Protein AF-A0A848LS53-F1 (afdb_monomer)

Nearest PDB structures (foldseek):
  5txu-assembly1_A  TM=6.955E-01  e=1.471E-06  Clostridioides difficile 630
  4rwr-assembly1_A  TM=6.245E-01  e=3.174E-07  Bacillus anthracis
  4rwr-assembly2_B  TM=6.737E-01  e=1.663E-06  Bacillus anthracis
  7lt3-assembly1_H  TM=6.908E-01  e=1.008E+00  Homo sapiens
  1yp7-assembly1_A  TM=3.080E-01  e=1.548E+00  Mus musculus

Solvent-accessible surface area (backbone atoms only — not comparable to full-atom values): 15812 Å² total; per-residue (Å²): 136,64,68,63,80,54,17,73,85,40,77,32,70,58,92,89,52,56,44,73,51,71,46,100,89,42,95,65,55,38,38,38,62,45,36,37,31,65,47,80,47,65,86,66,76,76,63,88,93,55,92,68,53,73,67,54,47,48,40,66,32,47,55,46,58,47,76,47,63,53,70,62,47,51,26,34,8,27,45,50,51,76,42,73,82,61,56,66,39,36,34,22,33,53,24,35,48,46,58,52,38,60,78,43,60,91,42,100,87,40,77,62,36,78,23,92,69,65,46,46,58,54,36,54,58,87,73,56,70,43,42,57,50,27,71,71,45,81,79,73,91,70,93,66,83,72,52,63,19,58,26,47,76,59,72,48,77,49,76,43,53,36,71,58,54,21,67,73,71,76,44,68,62,81,44,62,44,46,57,96,70,25,36,38,34,31,34,75,46,73,59,89,92,48,74,48,76,45,82,47,74,44,58,21,64,58,56,19,63,74,67,69,45,61,21,56,50,56,44,57,48,81,56,87,69,31,31,42,34,32,35,45,23,31,40,84,76,44,46,40,37,49,43,54,36,62,74,45,90,57,52,31,68,56,52,47,42,70,36,64,60,62,80,74,81,75,82,87,73,77,90,78,129

Structure (mmCIF, N/CA/C/O backbone):
data_AF-A0A848LS53-F1
#
_entry.id   AF-A0A848LS53-F1
#
loop_
_atom_site.group_PDB
_atom_site.id
_atom_site.type_symbol
_atom_site.label_atom_id
_atom_site.label_alt_id
_atom_site.label_comp_id
_atom_site.label_asym_id
_atom_site.label_entity_id
_atom_site.label_seq_id
_atom_site.pdbx_PDB_ins_code
_atom_site.Cartn_x
_atom_site.Cartn_y
_atom_site.Cartn_z
_atom_site.occupancy
_atom_site.B_iso_or_equiv
_atom_site.auth_seq_id
_atom_site.auth_comp_id
_atom_site.auth_asym_id
_atom_site.auth_atom_id
_atom_site.pdbx_PDB_model_num
ATOM 1 N N . THR A 1 1 ? 0.204 -27.183 19.375 1.00 70.62 1 THR A N 1
ATOM 2 C CA . THR A 1 1 ? -1.016 -27.648 18.680 1.00 70.62 1 THR A CA 1
ATOM 3 C C . THR A 1 1 ? -1.152 -26.945 17.346 1.00 70.62 1 THR A C 1
ATOM 5 O O . THR A 1 1 ? -0.832 -25.763 17.280 1.00 70.62 1 THR A O 1
ATOM 8 N N . ARG A 1 2 ? -1.560 -27.646 16.279 1.00 84.12 2 ARG A N 1
ATOM 9 C CA . ARG A 1 2 ? -1.848 -27.015 14.978 1.00 84.12 2 ARG A CA 1
ATOM 10 C C . ARG A 1 2 ? -3.238 -26.379 15.013 1.00 84.12 2 ARG A C 1
ATOM 12 O O . ARG A 1 2 ? -4.162 -26.992 15.536 1.00 84.12 2 ARG A O 1
ATOM 19 N N . LEU A 1 3 ? -3.380 -25.184 14.439 1.00 82.75 3 LEU A N 1
ATOM 20 C CA . LEU A 1 3 ? -4.650 -24.446 14.409 1.00 82.75 3 LEU A CA 1
ATOM 21 C C . LEU A 1 3 ? -5.765 -25.223 13.687 1.00 82.75 3 LEU A C 1
ATOM 23 O O . LEU A 1 3 ? -6.920 -25.139 14.079 1.00 82.75 3 LEU A O 1
ATOM 27 N N . GLU A 1 4 ? -5.400 -26.033 12.691 1.00 83.25 4 GLU A N 1
ATOM 28 C CA . GLU A 1 4 ? -6.293 -26.959 11.981 1.00 83.25 4 GLU A CA 1
ATOM 29 C C . GLU A 1 4 ? -7.113 -27.834 12.924 1.00 83.25 4 GLU A C 1
ATOM 31 O O . GLU A 1 4 ? -8.336 -27.807 12.870 1.00 83.25 4 GLU A O 1
ATOM 36 N N . GLY A 1 5 ? -6.448 -28.541 13.841 1.00 82.38 5 GLY A N 1
ATOM 37 C CA . GLY A 1 5 ? -7.127 -29.431 14.782 1.00 82.38 5 GLY A CA 1
ATOM 38 C C . GLY A 1 5 ? -7.994 -28.696 15.805 1.00 82.38 5 GLY A C 1
ATOM 39 O O . GLY A 1 5 ? -8.867 -29.310 16.402 1.00 82.38 5 GLY A O 1
ATOM 40 N N . LEU A 1 6 ? -7.767 -27.394 16.011 1.00 82.44 6 LEU A N 1
ATOM 41 C CA . LEU A 1 6 ? -8.584 -26.563 16.901 1.00 82.44 6 LEU A CA 1
ATOM 42 C C . LEU A 1 6 ? -9.818 -25.997 16.190 1.00 82.44 6 LEU A C 1
ATOM 44 O O . LEU A 1 6 ? -10.849 -25.815 16.827 1.00 82.44 6 LEU A O 1
ATOM 48 N N . ALA A 1 7 ? -9.711 -25.702 14.892 1.00 85.19 7 ALA A N 1
ATOM 49 C CA . ALA A 1 7 ? -10.767 -25.061 14.108 1.00 85.19 7 ALA A CA 1
ATOM 50 C C . 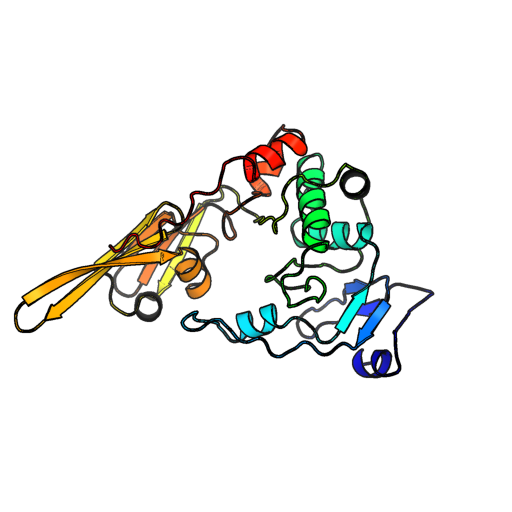ALA A 1 7 ? -11.595 -26.044 13.255 1.00 85.19 7 ALA A C 1
ATOM 52 O O . ALA A 1 7 ? -12.609 -25.651 12.680 1.00 85.19 7 ALA A O 1
ATOM 53 N N . SER A 1 8 ? -11.185 -27.313 13.154 1.00 80.12 8 SER A N 1
ATOM 54 C CA . SER A 1 8 ? -11.909 -28.350 12.405 1.00 80.12 8 SER A CA 1
ATOM 55 C C . SER A 1 8 ? -13.254 -28.723 13.038 1.00 80.12 8 SER A C 1
ATOM 57 O O . SER A 1 8 ? -14.175 -29.103 12.323 1.00 80.12 8 SER A O 1
ATOM 59 N N . GLY A 1 9 ? -13.386 -28.578 14.362 1.00 77.00 9 GLY A N 1
ATOM 60 C CA . GLY A 1 9 ? -14.627 -28.818 15.110 1.00 77.00 9 GLY A CA 1
ATOM 61 C C . GLY A 1 9 ? -15.554 -27.601 15.230 1.00 77.00 9 GLY A C 1
ATOM 62 O O . GLY A 1 9 ? -16.582 -27.692 15.894 1.00 77.00 9 GLY A O 1
ATOM 63 N N . GLY A 1 10 ? -15.196 -26.458 14.633 1.00 85.19 10 GLY A N 1
ATOM 64 C CA . GLY A 1 10 ? -15.940 -25.203 14.750 1.00 85.19 10 GLY A CA 1
ATOM 65 C C . GLY A 1 10 ? -15.044 -24.002 15.053 1.00 85.19 10 GLY A C 1
ATOM 66 O O . GLY A 1 10 ? -13.838 -24.015 14.822 1.00 85.19 10 GLY A O 1
ATOM 67 N N . ALA A 1 11 ? -15.641 -22.919 15.550 1.00 89.31 11 ALA A N 1
ATOM 68 C CA . ALA A 1 11 ? -14.899 -21.712 15.893 1.00 89.31 11 ALA A CA 1
ATOM 69 C C . ALA A 1 11 ? -13.963 -21.952 17.092 1.00 89.31 11 ALA A C 1
ATOM 71 O O . ALA A 1 11 ? -14.413 -22.293 18.184 1.00 89.31 11 ALA A O 1
ATOM 72 N N . ALA A 1 12 ? -12.668 -21.705 16.906 1.00 88.69 12 ALA A N 1
ATOM 73 C CA . ALA A 1 12 ? -11.683 -21.725 17.976 1.00 88.69 12 ALA A CA 1
ATOM 74 C C . ALA A 1 12 ? -11.650 -20.356 18.673 1.00 88.69 12 ALA A C 1
ATOM 76 O O . ALA A 1 12 ? -11.267 -19.343 18.074 1.00 88.69 12 ALA A O 1
ATOM 77 N N . VAL A 1 13 ? -12.022 -20.333 19.956 1.00 86.94 13 VAL A N 1
ATOM 78 C CA . VAL A 1 13 ? -12.016 -19.136 20.815 1.00 86.94 13 VAL A CA 1
ATOM 79 C C . VAL A 1 13 ? -11.112 -19.355 22.029 1.00 86.94 13 VAL A C 1
ATOM 81 O O . VAL A 1 13 ? -11.167 -20.405 22.661 1.00 86.94 13 VAL A O 1
ATOM 84 N N . CYS A 1 14 ? -10.292 -18.358 22.363 1.00 84.25 14 CYS A N 1
ATOM 85 C CA . CYS A 1 14 ? -9.553 -18.307 23.622 1.00 84.25 14 CYS A CA 1
ATOM 86 C C . CYS A 1 14 ? -10.125 -17.154 24.452 1.00 84.25 14 CYS A C 1
ATOM 88 O O . CYS A 1 14 ? -10.047 -16.001 24.034 1.00 84.25 14 CYS A O 1
ATOM 90 N N . LEU A 1 15 ? -10.751 -17.465 25.591 1.00 80.69 15 LEU A N 1
ATOM 91 C CA . LEU A 1 15 ? -11.482 -16.477 26.398 1.00 80.69 15 LEU A CA 1
ATOM 92 C C . LEU A 1 15 ? -10.589 -15.720 27.393 1.00 80.69 15 LEU A C 1
ATOM 94 O O . LEU A 1 15 ? -10.934 -14.615 27.797 1.00 80.69 15 LEU A O 1
ATOM 98 N N . GLY A 1 16 ? -9.454 -16.303 27.792 1.00 82.50 16 GLY A N 1
ATOM 99 C CA . GLY A 1 16 ? -8.593 -15.747 28.844 1.00 82.50 16 GLY A CA 1
ATOM 100 C C . GLY A 1 16 ? -7.407 -14.916 28.352 1.00 82.50 16 GLY A C 1
ATOM 101 O O . GLY A 1 16 ? -6.822 -14.177 29.136 1.00 82.50 16 GLY A O 1
ATOM 102 N N . ALA A 1 17 ? -7.019 -15.043 27.079 1.00 86.69 17 ALA A N 1
ATOM 103 C CA . ALA A 1 17 ? -5.853 -14.364 26.515 1.00 86.69 17 ALA A CA 1
ATOM 104 C C . ALA A 1 17 ? -5.872 -14.383 24.974 1.00 86.69 17 ALA A C 1
ATOM 106 O O . ALA A 1 17 ? -6.543 -15.233 24.380 1.00 86.69 17 ALA A O 1
ATOM 107 N N . PRO A 1 18 ? -5.097 -13.510 24.303 1.00 90.31 18 PRO A N 1
ATOM 108 C CA . PRO A 1 18 ? -4.845 -13.631 22.871 1.00 90.31 18 PRO A CA 1
ATOM 109 C C . PRO A 1 18 ? -4.215 -14.982 22.501 1.00 90.31 18 PRO A C 1
ATOM 111 O O . PRO A 1 18 ? -3.403 -15.541 23.239 1.00 90.31 18 PRO A O 1
ATOM 114 N N . TRP A 1 19 ? -4.533 -15.482 21.309 1.00 91.69 19 TRP A N 1
ATOM 115 C CA . TRP A 1 19 ? -3.838 -16.615 20.707 1.00 91.69 19 TRP A CA 1
ATOM 116 C C . TRP A 1 19 ? -2.415 -16.223 20.328 1.00 91.69 19 TRP A C 1
ATOM 118 O O . TRP A 1 19 ? -2.236 -15.277 19.567 1.00 91.69 19 TRP A O 1
ATOM 128 N N . ARG A 1 20 ? -1.409 -16.997 20.739 1.00 92.19 20 ARG A N 1
ATOM 129 C CA . ARG A 1 20 ? -0.052 -16.847 20.200 1.00 92.19 20 ARG A CA 1
ATOM 130 C C . ARG A 1 20 ? 0.141 -17.733 18.975 1.00 92.19 20 ARG A C 1
ATOM 132 O O . ARG A 1 20 ? 0.391 -18.933 19.095 1.00 92.19 20 ARG A O 1
ATOM 139 N N . VAL A 1 21 ? 0.037 -17.143 17.789 1.00 90.50 21 VAL A N 1
ATOM 140 C CA . VAL A 1 21 ? 0.172 -17.845 16.508 1.00 90.50 21 VAL A CA 1
ATOM 141 C C . VAL A 1 21 ? 1.619 -17.767 16.031 1.00 90.50 21 VAL A C 1
ATOM 143 O O . VAL A 1 21 ? 2.168 -16.683 15.842 1.00 90.50 21 VAL A O 1
ATOM 146 N N . ARG A 1 22 ? 2.248 -18.929 15.833 1.00 89.69 22 ARG A N 1
ATOM 147 C CA . ARG A 1 22 ? 3.629 -19.051 15.341 1.00 89.69 22 ARG A CA 1
ATOM 148 C C . ARG A 1 22 ? 3.633 -19.367 13.852 1.00 89.69 22 ARG A C 1
ATOM 150 O O . ARG A 1 22 ? 2.880 -20.230 13.400 1.00 89.69 22 ARG A O 1
ATOM 157 N N . PHE A 1 23 ? 4.514 -18.707 13.109 1.00 85.06 23 PHE A N 1
ATOM 158 C CA . PHE A 1 23 ? 4.680 -18.912 11.673 1.00 85.06 23 PHE A CA 1
ATOM 159 C C . PHE A 1 23 ? 6.040 -19.563 11.405 1.00 85.06 23 PHE A C 1
ATOM 161 O O . PHE A 1 23 ? 7.010 -19.172 12.042 1.00 85.06 23 PHE A O 1
ATOM 168 N N . PRO A 1 24 ? 6.171 -20.486 10.433 1.00 80.38 24 PRO A N 1
ATOM 169 C CA . PRO A 1 24 ? 7.435 -21.194 10.192 1.00 80.38 24 PRO A CA 1
ATOM 170 C C . PRO A 1 24 ? 8.650 -20.307 9.876 1.00 80.38 24 PRO A C 1
ATOM 172 O O . PRO A 1 24 ? 9.776 -20.774 9.969 1.00 80.38 24 PRO A O 1
ATOM 175 N N . LYS A 1 25 ? 8.428 -19.058 9.445 1.00 80.06 25 LYS A N 1
ATOM 176 C CA . LYS A 1 25 ? 9.477 -18.107 9.037 1.00 80.06 25 LYS A CA 1
ATOM 177 C C . LYS A 1 25 ? 9.636 -16.917 9.989 1.00 80.06 25 LYS A C 1
ATOM 179 O O . LYS A 1 25 ? 10.341 -15.977 9.647 1.00 80.06 25 LYS A O 1
ATOM 184 N N . LEU A 1 26 ? 8.932 -16.915 11.119 1.00 79.06 26 LEU A N 1
ATOM 185 C CA . LEU A 1 26 ? 9.037 -15.866 12.129 1.00 79.06 26 LEU A CA 1
ATOM 186 C C . LEU A 1 26 ? 9.514 -16.509 13.426 1.00 79.06 26 LEU A C 1
ATOM 188 O O . LEU A 1 26 ? 8.911 -17.478 13.882 1.00 79.06 26 LEU A O 1
ATOM 192 N N . GLU A 1 27 ? 10.590 -15.969 13.994 1.00 77.44 27 GLU A N 1
ATOM 193 C CA . GLU A 1 27 ? 11.137 -16.440 15.271 1.00 77.44 27 GLU A CA 1
ATOM 194 C C . GLU A 1 27 ? 10.124 -16.246 16.404 1.00 77.44 27 GLU A C 1
ATOM 196 O O . GLU A 1 27 ? 9.906 -17.139 17.224 1.00 77.44 27 GLU A O 1
ATOM 201 N N . GLU A 1 28 ? 9.427 -15.109 16.392 1.00 85.50 28 GLU A N 1
ATOM 202 C CA . GLU A 1 28 ? 8.399 -14.780 17.369 1.00 85.50 28 GLU A CA 1
ATOM 203 C C . GLU A 1 28 ? 6.986 -15.037 16.833 1.00 85.50 28 GLU A C 1
ATOM 205 O O . GLU A 1 28 ? 6.645 -14.764 15.677 1.00 85.50 28 GLU A O 1
ATOM 210 N N . GLY A 1 29 ? 6.132 -15.561 17.714 1.00 88.06 29 GLY A N 1
ATOM 211 C CA . GLY A 1 29 ? 4.701 -15.645 17.451 1.00 88.06 29 GLY A CA 1
ATOM 212 C C . GLY A 1 29 ? 4.042 -14.272 17.546 1.00 88.06 29 GLY A C 1
ATOM 213 O O .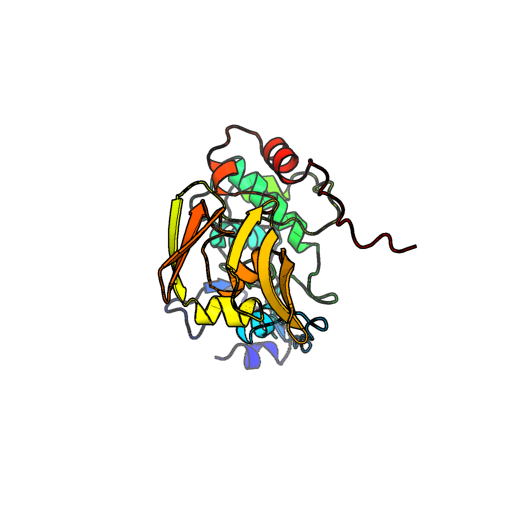 GLY A 1 29 ? 4.496 -13.405 18.285 1.00 88.06 29 GLY A O 1
ATOM 214 N N . ARG A 1 30 ? 2.935 -14.093 16.831 1.00 92.12 30 ARG A N 1
ATOM 215 C CA . ARG A 1 30 ? 2.085 -12.904 16.946 1.00 92.12 30 ARG A CA 1
ATOM 216 C C . ARG A 1 30 ? 0.883 -13.221 17.818 1.00 92.12 30 ARG A C 1
ATOM 218 O O . ARG A 1 30 ? 0.354 -14.333 17.766 1.00 92.12 30 ARG A O 1
ATOM 225 N N . ASP A 1 31 ? 0.445 -12.235 18.584 1.00 94.12 31 ASP A N 1
ATOM 226 C CA . ASP A 1 31 ? -0.746 -12.357 19.411 1.00 94.12 31 ASP A CA 1
ATOM 227 C C . ASP A 1 31 ? -1.998 -12.034 18.577 1.00 94.12 31 ASP A C 1
ATOM 229 O O . ASP A 1 31 ? -1.983 -11.133 17.747 1.00 94.12 31 ASP A O 1
ATOM 233 N N . TYR A 1 32 ? -3.084 -12.780 18.768 1.00 94.25 32 TYR A N 1
ATOM 234 C CA . TYR A 1 32 ? -4.353 -12.630 18.051 1.00 94.25 32 TYR A CA 1
ATOM 235 C C . TYR A 1 32 ? -5.515 -12.740 19.045 1.00 94.25 32 TYR A C 1
ATOM 237 O O . TYR A 1 32 ? -5.894 -13.827 19.470 1.00 94.25 32 TYR A O 1
ATOM 245 N N . ALA A 1 33 ? -6.101 -11.612 19.427 1.00 93.38 33 ALA A N 1
ATOM 246 C CA . ALA A 1 33 ? -7.301 -11.528 20.251 1.00 93.38 33 ALA A CA 1
ATOM 247 C C . ALA A 1 33 ? -8.544 -11.596 19.357 1.00 93.38 33 ALA A C 1
ATOM 249 O O . ALA A 1 33 ? -8.914 -10.623 18.686 1.00 93.38 33 ALA A O 1
ATOM 250 N N . GLY A 1 34 ? -9.164 -12.773 19.316 1.00 93.19 34 GLY A N 1
ATOM 251 C CA . GLY A 1 34 ? -10.337 -13.015 18.492 1.00 93.19 34 GLY A CA 1
ATOM 252 C C . GLY A 1 34 ? -10.618 -14.494 18.272 1.00 93.19 34 GLY A C 1
ATOM 253 O O . GLY A 1 34 ? -10.201 -15.361 19.043 1.00 93.19 34 GLY A O 1
ATOM 254 N N . VAL A 1 35 ? -11.344 -14.759 17.192 1.00 93.88 35 VAL A N 1
ATOM 255 C CA . VAL A 1 35 ? -11.872 -16.082 16.863 1.00 93.88 35 VAL A CA 1
ATOM 256 C C . VAL A 1 35 ? -11.257 -16.567 15.563 1.00 93.88 35 VAL A C 1
ATOM 258 O O . VAL A 1 35 ? -11.290 -15.852 14.562 1.00 93.88 35 VAL A O 1
ATOM 261 N N . PHE A 1 36 ? -10.735 -17.790 15.561 1.00 94.19 36 PHE A N 1
ATOM 262 C CA . PHE A 1 36 ? -10.326 -18.465 14.334 1.00 94.19 36 PHE A CA 1
ATOM 263 C C . PHE A 1 36 ? -11.412 -19.431 13.881 1.00 94.19 36 PHE A C 1
ATOM 265 O O . PHE A 1 36 ? -12.013 -20.141 14.680 1.00 94.19 36 PHE A O 1
ATOM 272 N N . SER A 1 37 ? -11.646 -19.475 12.579 1.00 92.50 37 SER A N 1
ATOM 273 C CA . SER A 1 37 ? -12.535 -20.445 11.948 1.00 92.50 37 SER A CA 1
ATOM 274 C C . SER A 1 37 ? -11.851 -21.044 10.731 1.00 92.50 37 SER A C 1
ATOM 276 O O . SER A 1 37 ? -11.061 -20.375 10.057 1.00 92.50 37 SER A O 1
ATOM 278 N N . TRP A 1 38 ? -12.139 -22.312 10.467 1.00 90.81 38 TRP A N 1
ATOM 279 C CA . TRP A 1 38 ? -11.680 -22.991 9.268 1.00 90.81 38 TRP A CA 1
ATOM 280 C C . TRP A 1 38 ? -12.619 -22.662 8.104 1.00 90.81 38 TRP A C 1
ATOM 282 O O . TRP A 1 38 ? -13.826 -22.875 8.180 1.00 90.81 38 TRP A O 1
ATOM 292 N N . SER A 1 39 ? -12.069 -22.130 7.018 1.00 87.06 39 SER A N 1
ATOM 293 C CA . SER A 1 39 ? -12.797 -21.836 5.786 1.00 87.06 39 SER A CA 1
ATOM 294 C C . SER A 1 39 ? -11.826 -21.962 4.612 1.00 87.06 39 SER A C 1
ATOM 296 O O . SER A 1 39 ? -11.112 -20.996 4.325 1.00 87.06 39 SER A O 1
ATOM 298 N N . PRO A 1 40 ? -11.777 -23.117 3.921 1.00 84.62 40 PRO A N 1
ATOM 299 C CA . PRO A 1 40 ? -10.817 -23.360 2.852 1.00 84.62 40 PRO A CA 1
ATOM 300 C C . PRO A 1 40 ? -10.852 -22.250 1.805 1.00 84.62 40 PRO A C 1
ATOM 302 O O . PRO A 1 40 ? -11.921 -21.881 1.311 1.00 84.62 40 PRO A O 1
ATOM 305 N N . ALA A 1 41 ? -9.690 -21.691 1.482 1.00 83.00 41 ALA A N 1
ATOM 306 C CA . ALA A 1 41 ? -9.588 -20.678 0.447 1.00 83.00 41 ALA A CA 1
ATOM 307 C C . ALA A 1 41 ? -9.734 -21.338 -0.934 1.00 83.00 41 ALA A C 1
ATOM 309 O O . ALA A 1 41 ? -9.040 -22.329 -1.205 1.00 83.00 41 ALA A O 1
ATOM 310 N N . PRO A 1 42 ? -10.589 -20.797 -1.825 1.00 78.75 42 PRO A N 1
ATOM 311 C CA . PRO A 1 42 ? -10.724 -21.325 -3.174 1.00 78.75 42 PRO A CA 1
ATOM 312 C C . PRO A 1 42 ? -9.386 -21.233 -3.915 1.00 78.75 42 PRO A C 1
ATOM 314 O O . PRO A 1 42 ? -8.549 -20.373 -3.626 1.00 78.75 42 PRO A O 1
ATOM 317 N N . ALA A 1 43 ? -9.180 -22.115 -4.892 1.00 77.81 43 ALA A N 1
ATOM 318 C CA . ALA A 1 43 ? -8.013 -22.023 -5.759 1.00 77.81 43 ALA A CA 1
ATOM 319 C C . ALA A 1 43 ? -8.022 -20.669 -6.486 1.00 77.81 43 ALA A C 1
ATOM 321 O O . ALA A 1 43 ? -8.986 -20.332 -7.174 1.00 77.81 43 ALA A O 1
ATOM 322 N N . TYR A 1 44 ? -6.947 -19.895 -6.340 1.00 77.88 44 TYR A N 1
ATOM 323 C CA . TYR A 1 44 ? -6.789 -18.666 -7.107 1.00 77.88 44 TYR A CA 1
ATOM 324 C C . TYR A 1 44 ? -6.497 -19.023 -8.568 1.00 77.88 44 TYR A C 1
ATOM 326 O O . TYR A 1 44 ? -5.627 -19.851 -8.838 1.00 77.88 44 TYR A O 1
ATOM 334 N N . ARG A 1 45 ? -7.220 -18.405 -9.505 1.00 76.44 45 ARG A N 1
ATOM 335 C CA . ARG A 1 45 ? -6.971 -18.519 -10.947 1.00 76.44 45 ARG A CA 1
ATOM 336 C C . ARG A 1 45 ? -6.546 -17.143 -11.462 1.00 76.44 45 ARG A C 1
ATOM 338 O O . ARG A 1 45 ? -7.346 -16.211 -11.360 1.00 76.44 45 ARG A O 1
ATOM 345 N N . PRO A 1 46 ? -5.304 -16.975 -11.947 1.00 71.12 46 PRO A N 1
ATOM 346 C CA . PRO A 1 46 ? -4.864 -15.695 -12.472 1.00 71.12 46 PRO A CA 1
ATOM 347 C C . PRO A 1 46 ? -5.603 -15.403 -13.787 1.00 71.12 46 PRO A C 1
ATOM 349 O O . PRO A 1 46 ? -5.932 -16.344 -14.517 1.00 71.12 46 PRO A O 1
ATOM 352 N N . PRO A 1 47 ? -5.868 -14.126 -14.111 1.00 73.50 47 PRO A N 1
ATOM 353 C CA . PRO A 1 47 ? -6.382 -13.762 -15.424 1.00 73.50 47 PRO A CA 1
ATOM 354 C C . PRO A 1 47 ? -5.440 -14.245 -16.543 1.00 73.50 47 PRO A C 1
ATOM 356 O O . PRO A 1 47 ? -4.218 -14.256 -16.339 1.00 73.50 47 PRO A O 1
ATOM 359 N N . PRO A 1 48 ? -5.970 -14.624 -17.721 1.00 68.00 48 PRO A N 1
ATOM 360 C CA . PRO A 1 48 ? -5.147 -15.007 -18.865 1.00 68.00 48 PRO A CA 1
ATOM 361 C C . PRO A 1 48 ? -4.105 -13.932 -19.195 1.00 68.00 48 PRO A C 1
ATOM 363 O O . PRO A 1 48 ? -4.410 -12.742 -19.189 1.00 68.00 48 PRO A O 1
ATOM 366 N N . GLY A 1 49 ? -2.867 -14.348 -19.471 1.00 61.25 49 GLY A N 1
ATOM 367 C CA . GLY A 1 49 ? -1.796 -13.440 -19.893 1.00 61.25 49 GLY A CA 1
ATOM 368 C C . GLY A 1 49 ? -1.143 -12.607 -18.785 1.00 61.25 49 GLY A C 1
ATOM 369 O O . GLY A 1 49 ? -0.265 -11.811 -19.097 1.00 61.25 49 GLY A O 1
ATOM 370 N N . VAL A 1 50 ? -1.507 -12.786 -17.507 1.00 61.59 50 VAL A N 1
ATOM 371 C CA . VAL A 1 50 ? -0.839 -12.111 -16.379 1.00 61.59 50 VAL A CA 1
ATOM 372 C C . VAL A 1 50 ? 0.238 -13.029 -15.785 1.00 61.59 50 VAL A C 1
ATOM 374 O O . VAL A 1 50 ? -0.107 -14.009 -15.110 1.00 61.59 50 VAL A O 1
ATOM 377 N N . PRO A 1 51 ? 1.543 -12.734 -15.967 1.00 62.06 51 PRO A N 1
ATOM 378 C CA . PRO A 1 51 ? 2.606 -13.503 -15.333 1.00 62.06 51 PRO A CA 1
ATOM 379 C C . PRO A 1 51 ? 2.434 -13.459 -13.813 1.00 62.06 51 PRO A C 1
ATOM 381 O O . PRO A 1 51 ? 2.538 -12.405 -13.188 1.00 62.06 51 PRO A O 1
ATOM 384 N N . THR A 1 52 ? 2.140 -14.608 -13.204 1.00 70.00 52 THR A N 1
ATOM 385 C CA . THR A 1 52 ? 1.895 -14.691 -11.761 1.00 70.00 52 THR A CA 1
ATOM 386 C C . THR A 1 52 ? 2.858 -15.693 -11.148 1.00 70.00 52 THR A C 1
ATOM 388 O O . THR A 1 52 ? 2.792 -16.890 -11.413 1.00 70.00 52 THR A O 1
ATOM 391 N N . THR A 1 53 ? 3.785 -15.203 -10.326 1.00 75.81 53 THR A N 1
ATOM 392 C CA . THR A 1 53 ? 4.756 -16.066 -9.641 1.00 75.81 53 THR A CA 1
ATOM 393 C C . THR A 1 53 ? 4.056 -16.971 -8.615 1.00 75.81 53 THR A C 1
ATOM 395 O O . THR A 1 53 ? 3.012 -16.586 -8.079 1.00 75.81 53 THR A O 1
ATOM 398 N N . PRO A 1 54 ? 4.628 -18.132 -8.237 1.00 78.19 54 PRO A N 1
ATOM 399 C CA . PRO A 1 54 ? 4.057 -18.985 -7.186 1.00 78.19 54 PRO A CA 1
ATOM 400 C C . PRO A 1 54 ? 3.831 -18.252 -5.853 1.00 78.19 54 PRO A C 1
ATOM 402 O O . PRO A 1 54 ? 2.852 -18.502 -5.150 1.00 78.19 54 PRO A O 1
ATOM 405 N N . SER A 1 55 ? 4.707 -17.299 -5.519 1.00 75.12 55 SER A N 1
ATOM 406 C CA . SER A 1 55 ? 4.553 -16.446 -4.335 1.00 75.12 55 SER A CA 1
ATOM 407 C C . SER A 1 55 ? 3.327 -15.533 -4.446 1.00 75.12 55 SER A C 1
ATOM 409 O O . SER A 1 55 ? 2.517 -15.469 -3.522 1.00 75.12 55 SER A O 1
ATOM 411 N N . ALA A 1 56 ? 3.137 -14.887 -5.602 1.00 76.06 56 ALA A N 1
ATOM 412 C CA . ALA A 1 56 ? 1.969 -14.050 -5.863 1.00 76.06 56 ALA A CA 1
ATOM 413 C C . ALA A 1 56 ? 0.669 -14.870 -5.875 1.00 76.06 56 ALA A C 1
ATOM 415 O O . ALA A 1 56 ? -0.329 -14.428 -5.311 1.00 76.06 56 ALA A O 1
ATOM 416 N N . MET A 1 57 ? 0.692 -16.082 -6.438 1.00 80.56 57 MET A N 1
ATOM 417 C CA . MET A 1 57 ? -0.428 -17.029 -6.388 1.00 80.56 57 MET A CA 1
ATOM 418 C C . MET A 1 57 ? -0.817 -17.361 -4.944 1.00 80.56 57 MET A C 1
ATOM 420 O O . MET A 1 57 ? -1.990 -17.285 -4.580 1.00 80.56 57 MET A O 1
ATOM 424 N N . LYS A 1 58 ? 0.172 -17.675 -4.097 1.00 81.38 58 LYS A N 1
ATOM 425 C CA . LYS A 1 58 ? -0.051 -17.963 -2.675 1.00 81.38 58 LYS A CA 1
ATOM 426 C C . LYS A 1 58 ? -0.617 -16.753 -1.927 1.00 81.38 58 LYS A C 1
ATOM 428 O O . LYS A 1 58 ? -1.575 -16.910 -1.177 1.00 81.38 58 LYS A O 1
ATOM 433 N N . ALA A 1 59 ? -0.062 -15.559 -2.146 1.00 79.50 59 ALA A N 1
ATOM 434 C CA . ALA A 1 59 ? -0.552 -14.331 -1.520 1.00 79.50 59 ALA A CA 1
ATOM 435 C C . ALA A 1 59 ? -2.008 -14.024 -1.919 1.00 79.50 59 ALA A C 1
ATOM 437 O O . ALA A 1 59 ? -2.838 -13.719 -1.069 1.00 79.50 59 ALA A O 1
ATOM 438 N N . ARG A 1 60 ? -2.342 -14.190 -3.204 1.00 81.31 60 ARG A N 1
ATOM 439 C CA . ARG A 1 60 ? -3.684 -13.940 -3.758 1.00 81.31 60 ARG A CA 1
ATOM 440 C C . ARG A 1 60 ? -4.716 -15.008 -3.392 1.00 81.31 60 ARG A C 1
ATOM 442 O O . ARG A 1 60 ? -5.904 -14.706 -3.353 1.00 81.31 60 ARG A O 1
ATOM 449 N N . ARG A 1 61 ? -4.290 -16.240 -3.090 1.00 84.00 61 ARG A N 1
ATOM 450 C CA . ARG A 1 61 ? -5.163 -17.268 -2.496 1.00 84.00 61 ARG A CA 1
ATOM 451 C C . ARG A 1 61 ? -5.578 -16.890 -1.071 1.00 84.00 61 ARG A C 1
ATOM 453 O O . ARG A 1 61 ? -6.725 -17.102 -0.694 1.00 84.00 61 ARG A O 1
ATOM 460 N N . GLY A 1 62 ? -4.650 -16.346 -0.285 1.00 83.44 62 GLY A N 1
ATOM 461 C CA . GLY A 1 62 ? -4.855 -16.088 1.138 1.00 83.44 62 GLY A CA 1
ATOM 462 C C . GLY A 1 62 ? -4.734 -17.357 1.993 1.00 83.44 62 GLY A C 1
ATOM 463 O O . GLY A 1 62 ? -3.981 -18.278 1.667 1.00 83.44 62 GLY A O 1
ATOM 464 N N . SER A 1 63 ? -5.455 -17.381 3.116 1.00 85.75 63 SER A N 1
ATOM 465 C CA . SER A 1 63 ? -5.386 -18.434 4.138 1.00 85.75 63 SER A CA 1
ATOM 466 C C . SER A 1 63 ? -6.670 -19.265 4.202 1.00 85.75 63 SER A C 1
ATOM 468 O O . SER A 1 63 ? -7.767 -18.745 3.990 1.00 85.75 63 SER A O 1
ATOM 470 N N . ASP A 1 64 ? -6.519 -20.540 4.569 1.00 88.69 64 ASP A N 1
ATOM 471 C CA . ASP A 1 64 ? -7.618 -21.460 4.901 1.00 88.69 64 ASP A CA 1
ATOM 472 C C . ASP A 1 64 ? -8.270 -21.148 6.255 1.00 88.69 64 ASP A C 1
ATOM 474 O O . ASP A 1 64 ? -9.315 -21.697 6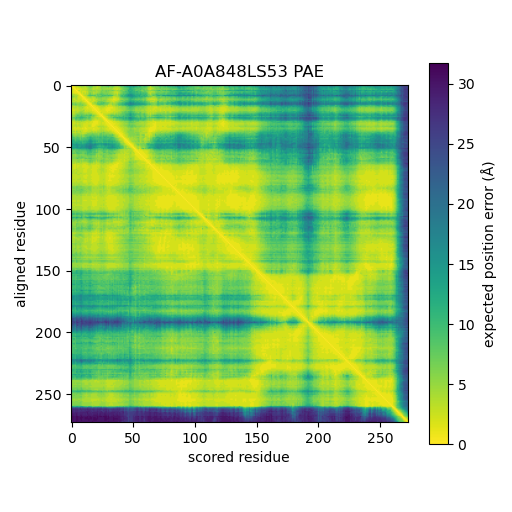.597 1.00 88.69 64 ASP A O 1
ATOM 478 N N . PHE A 1 65 ? -7.673 -20.239 7.025 1.00 90.31 65 PHE A N 1
ATOM 479 C CA . PHE A 1 65 ? -8.217 -19.759 8.286 1.00 90.31 65 PHE A CA 1
ATOM 480 C C . PHE A 1 65 ? -8.751 -18.342 8.132 1.00 90.31 65 PHE A C 1
ATOM 482 O O . PHE A 1 65 ? -8.077 -17.465 7.586 1.00 90.31 65 PHE A O 1
ATOM 489 N N . VAL A 1 66 ? -9.937 -18.112 8.686 1.00 91.31 66 VAL A N 1
ATOM 490 C CA . VAL A 1 66 ? -10.522 -16.782 8.842 1.00 91.31 66 VAL A CA 1
ATOM 491 C C . VAL A 1 66 ? -10.402 -16.380 10.303 1.00 91.31 66 VAL A C 1
ATOM 493 O O . VAL A 1 66 ? -10.918 -17.061 11.193 1.00 91.31 66 VAL A O 1
ATOM 496 N N . PHE A 1 67 ? -9.721 -15.261 10.532 1.00 93.56 67 PHE A N 1
ATOM 497 C CA . PHE A 1 67 ? -9.615 -14.619 11.833 1.00 93.56 67 PHE A CA 1
ATOM 498 C C . PHE A 1 67 ? -10.636 -13.487 11.937 1.00 93.56 67 PHE A C 1
ATOM 500 O O . PHE A 1 67 ? -10.683 -12.612 11.074 1.00 93.56 67 PHE A O 1
ATOM 507 N N . ARG A 1 68 ? -11.443 -13.493 12.999 1.00 93.81 68 ARG A N 1
ATOM 508 C CA . ARG A 1 68 ? -12.414 -12.439 13.300 1.00 93.81 68 ARG A CA 1
ATOM 509 C C . ARG A 1 68 ? -11.977 -11.679 14.545 1.00 93.81 68 ARG A C 1
ATOM 511 O O . ARG A 1 68 ? -11.793 -12.271 15.608 1.00 93.81 68 ARG A O 1
ATOM 518 N N . THR A 1 69 ? -11.858 -10.364 14.407 1.00 94.75 69 THR A N 1
ATOM 519 C CA . THR A 1 69 ? -11.560 -9.418 15.488 1.00 94.75 69 THR A CA 1
ATOM 520 C C . THR A 1 69 ? -12.380 -8.142 15.289 1.00 94.75 69 THR A C 1
ATOM 522 O O . THR A 1 69 ? -13.165 -8.050 14.345 1.00 94.75 69 THR A O 1
ATOM 525 N N . THR A 1 70 ? -12.246 -7.165 16.183 1.00 94.75 70 THR A N 1
ATOM 526 C CA . THR A 1 70 ? -12.950 -5.885 16.037 1.00 94.75 70 THR A CA 1
ATOM 527 C C . THR A 1 70 ? -12.316 -5.045 14.930 1.00 94.75 70 THR A C 1
ATOM 529 O O . THR A 1 70 ? -11.105 -5.095 14.710 1.00 94.75 70 THR A O 1
ATOM 532 N N . ARG A 1 71 ? -13.116 -4.203 14.264 1.00 95.19 71 ARG A N 1
ATOM 533 C CA . ARG A 1 71 ? -12.626 -3.257 13.245 1.00 95.19 71 ARG A CA 1
ATOM 534 C C . ARG A 1 71 ? -11.499 -2.365 13.775 1.00 95.19 71 ARG A C 1
ATOM 536 O O . ARG A 1 71 ? -10.519 -2.124 13.076 1.00 95.19 71 ARG A O 1
ATOM 543 N N . LEU A 1 72 ? -11.608 -1.930 15.032 1.00 96.75 72 LEU A N 1
ATOM 544 C CA . LEU A 1 72 ? -10.588 -1.135 15.717 1.00 96.75 72 LEU A CA 1
ATOM 545 C C . LEU A 1 72 ? -9.264 -1.898 15.849 1.00 96.75 72 LEU A C 1
ATOM 547 O O . LEU A 1 72 ? -8.206 -1.367 15.516 1.00 96.75 72 LEU A O 1
ATOM 551 N N . GLN A 1 73 ? -9.324 -3.159 16.283 1.00 96.19 73 GLN A N 1
ATOM 552 C CA . GLN A 1 73 ? -8.129 -3.973 16.468 1.00 96.19 73 GLN A CA 1
ATOM 553 C C . GLN A 1 73 ? -7.481 -4.370 15.140 1.00 96.19 73 GLN A C 1
ATOM 555 O O . GLN A 1 73 ? -6.252 -4.384 15.043 1.00 96.19 73 GLN A O 1
ATOM 560 N N . TYR A 1 74 ? -8.303 -4.661 14.126 1.00 96.38 74 TYR A N 1
ATOM 561 C CA . TYR A 1 74 ? -7.846 -4.883 12.759 1.00 96.38 74 TYR A CA 1
ATOM 562 C C . TYR A 1 74 ? -7.092 -3.657 12.238 1.00 96.38 74 TYR A C 1
ATOM 564 O O . TYR A 1 74 ? -5.929 -3.764 11.851 1.00 96.38 74 TYR A O 1
ATOM 572 N N . THR A 1 75 ? -7.718 -2.481 12.339 1.00 97.00 75 THR A N 1
ATOM 573 C CA . THR A 1 75 ? -7.140 -1.214 11.878 1.00 97.00 75 THR A CA 1
ATOM 574 C C . THR A 1 75 ? -5.797 -0.937 12.547 1.00 97.00 75 THR A C 1
ATOM 576 O O . THR A 1 75 ? -4.810 -0.682 11.860 1.00 97.00 75 THR A O 1
ATOM 579 N N . ALA A 1 76 ? -5.716 -1.072 13.873 1.00 97.06 76 ALA A N 1
ATOM 580 C CA . ALA A 1 76 ? -4.467 -0.874 14.605 1.00 97.06 76 ALA A CA 1
ATOM 581 C C . ALA A 1 76 ? -3.369 -1.864 14.185 1.00 97.06 76 ALA A C 1
ATOM 583 O O . ALA A 1 76 ? -2.216 -1.466 14.017 1.00 97.06 76 ALA A O 1
ATOM 584 N N . GLY A 1 77 ? -3.715 -3.141 13.993 1.00 96.31 77 GLY A N 1
ATOM 585 C CA . GLY A 1 77 ? -2.753 -4.170 13.599 1.00 96.31 77 GLY A CA 1
ATOM 586 C C . GLY A 1 77 ? -2.226 -4.005 12.175 1.00 96.31 77 GLY A C 1
ATOM 587 O O . GLY A 1 77 ? -1.066 -4.335 11.937 1.00 96.31 77 GLY A O 1
ATOM 588 N N . VAL A 1 78 ? -3.032 -3.468 11.252 1.00 96.25 78 VAL A N 1
ATOM 589 C CA . VAL A 1 78 ? -2.570 -3.111 9.900 1.00 96.25 78 VAL A CA 1
ATOM 590 C C . VAL A 1 78 ? -1.698 -1.864 9.948 1.00 96.25 78 VAL A C 1
ATOM 592 O O . VAL A 1 78 ? -0.560 -1.907 9.501 1.00 96.25 78 VAL A O 1
ATOM 595 N N . VAL A 1 79 ? -2.151 -0.777 10.582 1.00 96.69 79 VAL A N 1
ATOM 596 C CA . VAL A 1 79 ? -1.351 0.457 10.683 1.00 96.69 79 VAL A CA 1
ATOM 597 C C . VAL A 1 79 ? 0.004 0.187 11.354 1.00 96.69 79 VAL A C 1
ATOM 599 O O . VAL A 1 79 ? 1.011 0.747 10.945 1.00 96.69 79 VAL A O 1
ATOM 602 N N . ALA A 1 80 ? 0.068 -0.694 12.359 1.00 95.06 80 ALA A N 1
ATOM 603 C CA . ALA A 1 80 ? 1.325 -1.092 13.001 1.00 95.06 80 ALA A CA 1
ATOM 604 C C . ALA A 1 80 ? 2.194 -2.065 12.177 1.00 95.06 80 ALA A C 1
ATOM 606 O O . ALA A 1 80 ? 3.380 -2.224 12.491 1.00 95.06 80 ALA A O 1
ATOM 607 N N . ALA A 1 81 ? 1.613 -2.759 11.193 1.00 92.56 81 ALA A N 1
ATOM 608 C CA . ALA A 1 81 ? 2.351 -3.563 10.221 1.00 92.56 81 ALA A CA 1
ATOM 609 C C . ALA A 1 81 ? 3.010 -2.677 9.163 1.00 92.56 81 ALA A C 1
ATOM 611 O O . ALA A 1 81 ? 4.161 -2.926 8.819 1.00 92.56 81 ALA A O 1
ATOM 612 N N . GLU A 1 82 ? 2.289 -1.653 8.703 1.00 92.69 82 GLU A N 1
ATOM 613 C CA . GLU A 1 82 ? 2.789 -0.676 7.737 1.00 92.69 82 GLU A CA 1
ATOM 614 C C . GLU A 1 82 ? 3.832 0.234 8.388 1.00 92.69 82 GLU A C 1
ATOM 616 O O . GLU A 1 82 ? 4.980 0.277 7.957 1.00 92.69 82 GLU A O 1
ATOM 621 N N . ASP A 1 83 ? 3.469 0.913 9.483 1.00 92.06 83 ASP A N 1
ATOM 622 C CA . ASP A 1 83 ? 4.387 1.812 10.168 1.00 92.06 83 ASP A CA 1
ATOM 623 C C . ASP A 1 83 ? 4.042 2.059 11.650 1.00 92.06 83 ASP A C 1
ATOM 625 O O . ASP A 1 83 ? 3.097 2.762 12.035 1.00 92.06 83 ASP A O 1
ATOM 629 N N . VAL A 1 84 ? 4.879 1.514 12.535 1.00 90.75 84 VAL A N 1
ATOM 630 C CA . VAL A 1 84 ? 4.733 1.676 13.990 1.00 90.75 84 VAL A CA 1
ATOM 631 C C . VAL A 1 84 ? 5.056 3.097 14.481 1.00 90.75 84 VAL A C 1
ATOM 633 O O . VAL A 1 84 ? 4.580 3.512 15.548 1.00 90.75 84 VAL A O 1
ATOM 636 N N . THR A 1 85 ? 5.854 3.850 13.724 1.00 92.38 85 THR A N 1
ATOM 637 C CA . THR A 1 85 ? 6.325 5.200 14.066 1.00 92.38 85 THR A CA 1
ATOM 638 C C . THR A 1 85 ? 5.360 6.296 13.626 1.00 92.38 85 THR A C 1
ATOM 640 O O . THR A 1 85 ? 5.403 7.388 14.190 1.00 92.38 85 THR A O 1
ATOM 643 N N . LEU A 1 86 ? 4.447 5.992 12.696 1.00 94.62 86 LEU A N 1
ATOM 644 C CA . LEU A 1 86 ? 3.395 6.891 12.224 1.00 94.62 86 LEU A CA 1
ATOM 645 C C . LEU A 1 86 ? 2.540 7.414 13.391 1.00 94.62 86 LEU A C 1
ATOM 647 O O . LEU A 1 86 ? 2.118 6.633 14.253 1.00 94.62 86 LEU A O 1
ATOM 651 N N . LYS A 1 87 ? 2.279 8.725 13.419 1.00 96.25 87 LYS A N 1
ATOM 652 C CA . LYS A 1 87 ? 1.549 9.453 14.478 1.00 96.25 87 LYS A CA 1
ATOM 653 C C . LYS A 1 87 ? 0.647 10.535 13.878 1.00 96.25 87 LYS A C 1
ATOM 655 O O . LYS A 1 87 ? 0.787 10.877 12.705 1.00 96.25 87 LYS A O 1
ATOM 660 N N . GLY A 1 88 ? -0.252 11.088 14.692 1.00 97.12 88 GLY A N 1
ATOM 661 C CA . GLY A 1 88 ? -1.011 12.289 14.338 1.00 97.12 88 GLY A CA 1
ATOM 662 C C . GLY A 1 88 ? -1.948 12.096 13.142 1.00 97.12 88 GLY A C 1
ATOM 663 O O . GLY A 1 88 ? -2.499 11.017 12.934 1.00 97.12 88 GLY A O 1
ATOM 664 N N . GLU A 1 89 ? -2.147 13.153 12.353 1.00 98.12 89 GLU A N 1
ATOM 665 C CA . GLU A 1 89 ? -3.119 13.159 11.249 1.00 98.12 89 GLU A CA 1
ATOM 666 C C . GLU A 1 89 ? -2.759 12.186 10.119 1.00 98.12 89 GLU A C 1
ATOM 668 O O . GLU A 1 89 ? -3.657 11.579 9.542 1.00 98.12 89 GLU A O 1
ATOM 673 N N . ALA A 1 90 ? -1.471 11.938 9.877 1.00 97.62 90 ALA A N 1
ATOM 674 C CA . ALA A 1 90 ? -1.019 10.915 8.935 1.00 97.62 90 ALA A CA 1
ATOM 675 C C . ALA A 1 90 ? -1.458 9.504 9.372 1.00 97.62 90 ALA A C 1
ATOM 677 O O . ALA A 1 90 ? -1.945 8.709 8.565 1.00 97.62 90 ALA A O 1
ATOM 678 N N . ARG A 1 91 ? -1.372 9.211 10.680 1.00 98.00 91 ARG A N 1
ATOM 679 C CA . ARG A 1 91 ? -1.872 7.952 11.254 1.00 98.00 91 ARG A CA 1
ATOM 680 C C . ARG A 1 91 ? -3.383 7.834 11.121 1.00 98.00 91 ARG A C 1
ATOM 682 O O . ARG A 1 91 ? -3.872 6.768 10.760 1.00 98.00 91 ARG A O 1
ATOM 689 N N . VAL A 1 92 ? -4.111 8.923 11.380 1.00 98.50 92 VAL A N 1
ATOM 690 C CA . VAL A 1 92 ? -5.571 8.969 11.206 1.00 98.50 92 VAL A CA 1
ATOM 691 C C . VAL A 1 92 ? -5.942 8.721 9.742 1.00 98.50 92 VAL A C 1
ATOM 693 O O . VAL A 1 92 ? -6.831 7.916 9.482 1.00 98.50 92 VAL A O 1
ATOM 696 N N . ALA A 1 93 ? -5.250 9.345 8.784 1.00 98.25 93 ALA A N 1
ATOM 697 C CA . ALA A 1 93 ? -5.497 9.152 7.356 1.00 98.25 93 ALA A CA 1
ATOM 698 C C . ALA A 1 93 ? -5.314 7.683 6.940 1.00 98.25 93 ALA A C 1
ATOM 700 O O . ALA A 1 93 ? -6.241 7.086 6.387 1.00 98.25 93 ALA A O 1
ATOM 701 N N . LEU A 1 94 ? -4.176 7.065 7.282 1.00 98.06 94 LEU A N 1
ATOM 702 C CA . LEU A 1 94 ? -3.941 5.650 6.979 1.00 98.06 94 LEU A CA 1
ATOM 703 C C . LEU A 1 94 ? -4.962 4.742 7.681 1.00 98.06 94 LEU A C 1
ATOM 705 O O . LEU A 1 94 ? -5.526 3.851 7.051 1.00 98.06 94 LEU A O 1
ATOM 709 N N . ALA A 1 95 ? -5.266 4.989 8.958 1.00 98.12 95 ALA A N 1
ATOM 710 C CA . ALA A 1 95 ? -6.263 4.218 9.698 1.00 98.12 95 ALA A CA 1
ATOM 711 C C . ALA A 1 95 ? -7.660 4.297 9.056 1.00 98.12 95 ALA A C 1
ATOM 713 O O . ALA A 1 95 ? -8.367 3.292 9.010 1.00 98.12 95 ALA A O 1
ATOM 714 N N . ARG A 1 96 ? -8.052 5.453 8.503 1.00 98.25 96 ARG A N 1
ATOM 715 C CA . ARG A 1 96 ? -9.316 5.596 7.762 1.00 98.25 96 ARG A CA 1
ATOM 716 C C . ARG A 1 96 ? -9.311 4.813 6.454 1.00 98.25 96 ARG A C 1
ATOM 718 O O . ARG A 1 96 ? -10.302 4.154 6.162 1.00 98.25 96 ARG A O 1
ATOM 725 N N . VAL A 1 97 ? -8.208 4.833 5.703 1.00 97.69 97 VAL A N 1
ATOM 726 C CA . VAL A 1 97 ? -8.042 4.013 4.486 1.00 97.69 97 VAL A CA 1
ATOM 727 C C . VAL A 1 97 ? -8.153 2.528 4.820 1.00 97.69 97 VAL A C 1
ATOM 729 O O . VAL A 1 97 ? -8.861 1.785 4.145 1.00 97.69 97 VAL A O 1
ATOM 732 N N . VAL A 1 98 ? -7.510 2.089 5.900 1.00 96.94 98 VAL A N 1
ATOM 733 C CA . VAL A 1 98 ? -7.571 0.699 6.358 1.00 96.94 98 VAL A CA 1
ATOM 734 C C . VAL A 1 98 ? -8.989 0.300 6.761 1.00 96.94 98 V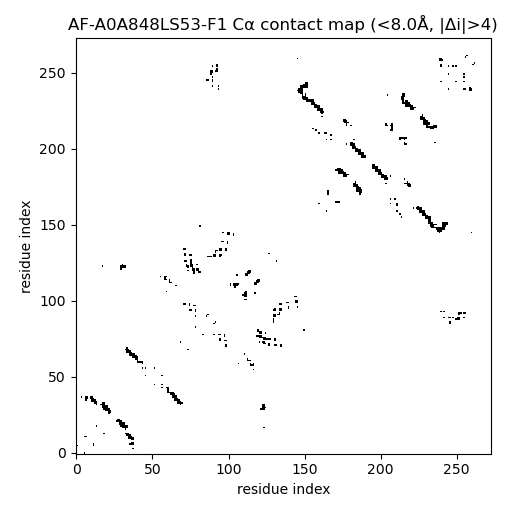AL A C 1
ATOM 736 O O . VAL A 1 98 ? -9.504 -0.711 6.285 1.00 96.94 98 VAL A O 1
ATOM 739 N N . ALA A 1 99 ? -9.640 1.115 7.589 1.00 96.31 99 ALA A N 1
ATOM 740 C CA . ALA A 1 99 ? -11.009 0.882 8.030 1.00 96.31 99 ALA A CA 1
ATOM 741 C C . ALA A 1 99 ? -12.021 0.949 6.872 1.00 96.31 99 ALA A C 1
ATOM 743 O O . ALA A 1 99 ? -13.095 0.364 6.964 1.00 96.31 99 ALA A O 1
ATOM 744 N N . HIS A 1 100 ? -11.718 1.668 5.794 1.00 95.94 100 HIS A N 1
ATOM 745 C CA . HIS A 1 100 ? -12.510 1.673 4.564 1.00 95.94 100 HIS A CA 1
ATOM 746 C C . HIS A 1 100 ? -12.318 0.379 3.764 1.00 95.94 100 HIS A C 1
ATOM 748 O O . HIS A 1 100 ? -13.279 -0.285 3.377 1.00 95.94 100 HIS A O 1
ATOM 754 N N . ASN A 1 101 ? -11.066 -0.023 3.563 1.00 95.38 101 ASN A N 1
ATOM 755 C CA . ASN A 1 101 ? -10.706 -1.188 2.761 1.00 95.38 101 ASN A CA 1
ATOM 756 C C . ASN A 1 101 ? -11.186 -2.520 3.350 1.00 95.38 101 ASN A C 1
ATOM 758 O O . ASN A 1 101 ? -11.512 -3.421 2.585 1.00 95.38 101 ASN A O 1
ATOM 762 N N . GLU A 1 102 ? -11.283 -2.660 4.675 1.00 91.88 102 GLU A N 1
ATOM 763 C CA . GLU A 1 102 ? -11.794 -3.897 5.299 1.00 91.88 102 GLU A CA 1
ATOM 764 C C . GLU A 1 102 ? -13.234 -4.240 4.883 1.00 91.88 102 GLU A C 1
ATOM 766 O O . GLU A 1 102 ? -13.588 -5.414 4.801 1.00 91.88 102 GLU A O 1
ATOM 771 N N . GLN A 1 103 ? -14.024 -3.222 4.520 1.00 89.00 103 GLN A N 1
ATOM 772 C CA . GLN A 1 103 ? -15.402 -3.374 4.040 1.00 89.00 103 GLN A CA 1
ATOM 773 C C . GLN A 1 103 ? -15.476 -3.866 2.588 1.00 89.00 103 GLN A C 1
ATOM 775 O O . GLN A 1 103 ? -16.554 -4.179 2.086 1.00 89.00 103 GLN A O 1
ATOM 780 N N . HIS A 1 104 ? -14.334 -3.932 1.905 1.00 87.25 104 HIS A N 1
ATOM 781 C CA . HIS A 1 104 ? -14.223 -4.345 0.517 1.00 87.25 104 HIS A CA 1
ATOM 782 C C . HIS A 1 104 ? -13.623 -5.748 0.433 1.00 87.25 104 HIS A C 1
ATOM 784 O O . HIS A 1 104 ? -12.735 -6.131 1.195 1.00 87.25 104 HIS A O 1
ATOM 790 N N . SER A 1 105 ? -14.073 -6.526 -0.551 1.00 81.00 105 SER A N 1
ATOM 791 C CA . SER A 1 105 ? -13.512 -7.849 -0.814 1.00 81.00 105 SER A CA 1
ATOM 792 C C . SER A 1 105 ? -12.638 -7.825 -2.061 1.00 81.00 105 SER A C 1
ATOM 794 O O . SER A 1 105 ? -13.082 -7.452 -3.144 1.00 81.00 105 SER A O 1
ATOM 796 N N . ARG A 1 106 ? -11.394 -8.291 -1.917 1.00 81.94 106 ARG A N 1
ATOM 797 C CA . ARG A 1 106 ? -10.501 -8.614 -3.047 1.00 81.94 106 ARG A CA 1
ATOM 798 C C . ARG A 1 106 ? -10.523 -10.101 -3.411 1.00 81.94 106 ARG A C 1
ATOM 800 O O . ARG A 1 106 ? -9.796 -10.540 -4.296 1.00 81.94 106 ARG A O 1
ATOM 807 N N . HIS A 1 107 ? -11.365 -10.875 -2.730 1.00 78.50 107 HIS A N 1
ATOM 808 C CA . HIS A 1 107 ? -11.449 -12.323 -2.849 1.00 78.50 107 HIS A CA 1
ATOM 809 C C . HIS A 1 107 ? -12.918 -12.742 -2.892 1.00 78.50 107 HIS A C 1
ATOM 811 O O . HIS A 1 107 ? -13.444 -13.008 -1.834 1.00 78.50 107 HIS A O 1
ATOM 817 N N . ALA A 1 108 ? -13.586 -12.815 -4.046 1.00 76.12 108 ALA A N 1
ATOM 818 C CA . ALA A 1 108 ? -14.931 -13.408 -4.237 1.00 76.12 108 ALA A CA 1
ATOM 819 C C . ALA A 1 108 ? -15.824 -13.603 -2.967 1.00 76.12 108 ALA A C 1
ATOM 821 O O . ALA A 1 108 ? -16.209 -14.727 -2.649 1.00 76.12 108 ALA A O 1
ATOM 822 N N . GLY A 1 109 ? -16.116 -12.532 -2.209 1.00 77.62 109 GLY A N 1
ATOM 823 C CA . GLY A 1 109 ? -16.964 -12.569 -1.000 1.00 77.62 109 GLY A CA 1
ATOM 824 C C . GLY A 1 109 ? -16.297 -12.968 0.333 1.00 77.62 109 GLY A C 1
ATOM 825 O O . GLY A 1 109 ? -16.981 -13.090 1.344 1.00 77.62 109 GLY A O 1
ATOM 826 N N . ARG A 1 110 ? -14.976 -13.161 0.376 1.00 84.62 110 ARG A N 1
ATOM 827 C CA . ARG A 1 110 ? -14.180 -13.438 1.584 1.00 84.62 110 ARG A CA 1
ATOM 828 C C . ARG A 1 110 ? -13.606 -12.152 2.197 1.00 84.62 110 ARG A C 1
ATOM 830 O O . ARG A 1 110 ? -13.395 -11.177 1.466 1.00 84.62 110 ARG A O 1
ATOM 837 N N . PRO A 1 111 ? -13.288 -12.170 3.507 1.00 87.88 111 PRO A N 1
ATOM 838 C CA . PRO A 1 111 ? -12.575 -11.079 4.164 1.00 87.88 111 PRO A CA 1
ATOM 839 C C . PRO A 1 111 ? -11.201 -10.808 3.542 1.00 87.88 111 PRO A C 1
ATOM 841 O O . PRO A 1 111 ? -10.604 -11.669 2.889 1.00 87.88 111 PRO A O 1
ATOM 844 N N . VAL A 1 112 ? -10.683 -9.612 3.804 1.00 90.81 112 VAL A N 1
ATOM 845 C CA . VAL A 1 112 ? -9.305 -9.211 3.499 1.00 90.81 112 VAL A CA 1
ATOM 846 C C . VAL A 1 112 ? -8.283 -10.207 4.066 1.00 90.81 112 VAL A C 1
ATOM 848 O O . VAL A 1 112 ? -8.418 -10.686 5.192 1.00 90.81 112 VAL A O 1
ATOM 851 N N . CYS A 1 113 ? -7.257 -10.542 3.277 1.00 88.31 113 CYS A N 1
ATOM 852 C CA . CYS A 1 113 ? -6.205 -11.463 3.703 1.00 88.31 113 CYS A CA 1
ATOM 853 C C . CYS A 1 113 ? -5.012 -10.732 4.338 1.00 88.31 113 CYS A C 1
ATOM 855 O O . CYS A 1 113 ? -4.669 -9.622 3.941 1.00 88.31 113 CYS A O 1
ATOM 857 N N . ASP A 1 114 ? -4.339 -11.399 5.279 1.00 87.00 114 ASP A N 1
ATOM 858 C CA . ASP A 1 114 ? -3.062 -10.958 5.859 1.00 87.00 114 ASP A CA 1
ATOM 859 C C . ASP A 1 114 ? -1.904 -11.300 4.911 1.00 87.00 114 ASP A C 1
ATOM 861 O O . ASP A 1 114 ? -1.139 -12.246 5.112 1.00 87.00 114 ASP A O 1
ATOM 865 N N . THR A 1 115 ? -1.847 -10.590 3.788 1.00 82.50 115 THR A N 1
ATOM 866 C CA . THR A 1 115 ? -0.749 -10.671 2.824 1.00 82.50 115 THR A CA 1
ATOM 867 C C . THR A 1 115 ? -0.553 -9.313 2.161 1.00 82.50 115 THR A C 1
ATOM 869 O O . THR A 1 115 ? -1.427 -8.449 2.210 1.00 82.50 115 THR A O 1
ATOM 872 N N . THR A 1 116 ? 0.551 -9.158 1.431 1.00 76.31 116 THR A N 1
ATOM 873 C CA . THR A 1 116 ? 0.796 -7.982 0.584 1.00 76.31 116 THR A CA 1
ATOM 874 C C . THR A 1 116 ? -0.214 -7.824 -0.560 1.00 76.31 116 THR A C 1
ATOM 876 O O . THR A 1 116 ? -0.170 -6.826 -1.273 1.00 76.31 116 THR A O 1
ATOM 879 N N . HIS A 1 117 ? -1.121 -8.789 -0.770 1.00 79.44 117 HIS A N 1
ATOM 880 C CA . HIS A 1 117 ? -2.217 -8.642 -1.722 1.00 79.44 117 HIS A CA 1
ATOM 881 C C . HIS A 1 117 ? -3.333 -7.731 -1.202 1.00 79.44 117 HIS A C 1
ATOM 883 O O . HIS A 1 117 ? -3.848 -6.941 -1.985 1.00 79.44 117 HIS A O 1
ATOM 889 N N . CYS A 1 118 ? -3.715 -7.841 0.074 1.00 87.94 118 CYS A N 1
ATOM 890 C CA . CYS A 1 118 ? -4.717 -6.964 0.680 1.00 87.94 118 CYS A CA 1
ATOM 891 C C . CYS A 1 118 ? -4.030 -5.960 1.597 1.00 87.94 118 CYS A C 1
ATOM 893 O O . CYS A 1 118 ? -3.777 -4.840 1.166 1.00 87.94 118 CYS A O 1
ATOM 895 N N . GLN A 1 119 ? -3.754 -6.357 2.840 1.00 90.50 119 GLN A N 1
ATOM 896 C CA . GLN A 1 119 ? -3.120 -5.529 3.862 1.00 90.50 119 GLN A CA 1
ATOM 897 C C . GLN A 1 119 ? -2.326 -6.441 4.797 1.00 90.50 119 GLN A C 1
ATOM 899 O O . GLN A 1 119 ? -2.837 -7.480 5.225 1.00 90.50 119 GLN A O 1
ATOM 904 N N . ALA A 1 120 ? -1.085 -6.072 5.115 1.00 90.62 120 ALA A N 1
ATOM 905 C CA . ALA A 1 120 ? -0.317 -6.810 6.108 1.00 90.62 120 ALA A CA 1
ATOM 906 C C . ALA A 1 120 ? -0.922 -6.563 7.495 1.00 90.62 120 ALA A C 1
ATOM 908 O O . ALA A 1 120 ? -1.238 -5.433 7.852 1.00 90.62 120 ALA A O 1
ATOM 909 N N . PHE A 1 121 ? -1.084 -7.612 8.295 1.00 92.56 121 PHE A N 1
ATOM 910 C CA . PHE A 1 121 ? -1.691 -7.534 9.617 1.00 92.56 121 PHE A CA 1
ATOM 911 C C . PHE A 1 121 ? -0.740 -8.096 10.676 1.00 92.56 121 PHE A C 1
ATOM 913 O O . PHE A 1 121 ? -0.373 -9.271 10.680 1.00 92.56 121 PHE A O 1
ATOM 920 N N . ARG A 1 122 ? -0.330 -7.257 11.633 1.00 90.50 122 ARG A N 1
ATOM 921 C CA . ARG A 1 122 ? 0.643 -7.637 12.673 1.00 90.50 122 ARG A CA 1
ATOM 922 C C . ARG A 1 122 ? 0.027 -8.413 13.846 1.00 90.50 122 ARG A C 1
ATOM 924 O O . ARG A 1 122 ? 0.712 -8.667 14.832 1.00 90.50 122 ARG A O 1
ATOM 931 N N . GLY A 1 123 ? -1.235 -8.822 13.742 1.00 92.12 123 GLY A N 1
ATOM 932 C CA . GLY A 1 123 ? -1.982 -9.379 14.865 1.00 92.12 123 GLY A CA 1
ATOM 933 C C . GLY A 1 123 ? -2.535 -8.286 15.781 1.00 92.12 123 GLY A C 1
ATOM 934 O O . GLY A 1 123 ? -2.659 -7.115 15.413 1.00 92.12 123 GLY A O 1
ATOM 935 N N . THR A 1 124 ? -2.893 -8.682 16.993 1.00 94.12 124 THR A N 1
ATOM 936 C CA . THR A 1 124 ? -3.356 -7.793 18.051 1.00 94.12 124 THR A CA 1
ATOM 937 C C . THR A 1 124 ? -2.198 -6.983 18.612 1.00 94.12 124 THR A C 1
ATOM 939 O O . THR A 1 124 ? -1.227 -7.513 19.143 1.00 94.12 124 THR A O 1
ATOM 942 N N . VAL A 1 125 ? -2.345 -5.668 18.514 1.00 94.75 125 VAL A N 1
ATOM 943 C CA . VAL A 1 125 ? -1.417 -4.651 19.006 1.00 94.75 125 VAL A CA 1
ATOM 944 C C . VAL A 1 125 ? -2.155 -3.669 19.909 1.00 94.75 125 VAL A C 1
ATOM 946 O O . VAL A 1 125 ? -3.384 -3.581 19.875 1.00 94.75 125 VAL A O 1
ATOM 949 N N . ARG A 1 126 ? -1.410 -2.876 20.681 1.00 94.31 126 ARG A N 1
ATOM 950 C CA . ARG A 1 126 ? -1.990 -1.786 21.468 1.00 94.31 126 ARG A CA 1
ATOM 951 C C . ARG A 1 126 ? -2.629 -0.742 20.547 1.00 94.31 126 ARG A C 1
ATOM 953 O O . ARG A 1 126 ? -1.938 -0.123 19.740 1.00 94.31 126 ARG A O 1
ATOM 960 N N . VAL A 1 127 ? -3.929 -0.530 20.722 1.00 95.75 127 VAL A N 1
ATOM 961 C CA . VAL A 1 127 ? -4.691 0.534 20.058 1.00 95.75 127 VAL A CA 1
ATOM 962 C C . VAL A 1 127 ? -4.227 1.902 20.565 1.00 95.75 127 VAL A C 1
ATOM 964 O O . VAL A 1 127 ? -4.007 2.077 21.769 1.00 95.75 127 VAL A O 1
ATOM 967 N N . ARG A 1 128 ? -4.077 2.872 19.660 1.00 96.19 128 ARG A N 1
ATOM 968 C CA . ARG A 1 128 ? -3.824 4.280 19.976 1.00 96.19 128 ARG A CA 1
ATOM 969 C C . ARG A 1 128 ? -5.094 5.106 19.743 1.00 96.19 128 ARG A C 1
ATOM 971 O O . ARG A 1 128 ? -6.082 4.640 19.171 1.00 96.19 128 ARG A O 1
ATOM 978 N N . SER A 1 129 ? -5.095 6.342 20.235 1.00 97.06 129 SER A N 1
ATOM 979 C CA . SER A 1 129 ? -6.260 7.227 20.118 1.00 97.06 129 SER A CA 1
ATOM 980 C C . SER A 1 129 ? -6.557 7.600 18.664 1.00 97.06 129 SER A C 1
ATOM 982 O O . SER A 1 129 ? -7.717 7.824 18.323 1.00 97.06 129 SER A O 1
ATOM 984 N N . GLU A 1 130 ? -5.550 7.613 17.788 1.00 98.00 130 GLU A N 1
ATOM 985 C CA . GLU A 1 130 ? -5.721 7.914 16.368 1.00 98.00 130 GLU A CA 1
ATOM 986 C C . GLU A 1 130 ? -6.553 6.861 15.625 1.00 98.00 130 GLU A C 1
ATOM 988 O O . GLU A 1 130 ? -7.367 7.244 14.786 1.00 98.00 130 GLU A O 1
ATOM 993 N N . GLU A 1 131 ? -6.422 5.561 15.934 1.00 97.50 131 GLU A N 1
ATOM 994 C CA . GLU A 1 131 ? -7.296 4.549 15.319 1.00 97.50 131 GLU A CA 1
ATOM 995 C C . GLU A 1 131 ? -8.731 4.658 15.822 1.00 97.50 131 GLU A C 1
ATOM 997 O O . GLU A 1 131 ? -9.667 4.541 15.034 1.00 97.50 131 GLU A O 1
ATOM 1002 N N . ALA A 1 132 ? -8.913 4.911 17.122 1.00 97.12 132 ALA A N 1
ATOM 1003 C CA . ALA A 1 132 ? -10.240 5.113 17.694 1.00 97.12 132 ALA A CA 1
ATOM 1004 C C . ALA A 1 132 ? -10.931 6.330 17.058 1.00 97.12 132 ALA A C 1
ATOM 1006 O O . ALA A 1 132 ? -12.084 6.234 16.638 1.00 97.12 132 ALA A O 1
ATOM 1007 N N . LYS A 1 133 ? -10.195 7.441 16.899 1.00 97.69 133 LYS A N 1
ATOM 1008 C CA . LYS A 1 133 ? -10.645 8.622 16.152 1.00 97.69 133 LYS A CA 1
ATOM 1009 C C . LYS A 1 133 ? -11.004 8.252 14.713 1.00 97.69 133 LYS A C 1
ATOM 1011 O O . LYS A 1 133 ? -12.106 8.555 14.278 1.00 97.69 133 LYS A O 1
ATOM 1016 N N . ALA A 1 134 ? -10.111 7.583 13.984 1.00 97.44 134 ALA A N 1
ATOM 1017 C CA . ALA A 1 134 ? -10.314 7.225 12.581 1.00 97.44 134 ALA A CA 1
ATOM 1018 C C . ALA A 1 134 ? -11.571 6.374 12.347 1.00 97.44 134 ALA A C 1
ATOM 1020 O O . ALA A 1 134 ? -12.344 6.669 11.440 1.00 97.44 134 ALA A O 1
ATOM 1021 N N . VAL A 1 135 ? -11.788 5.345 13.173 1.00 96.38 135 VAL A N 1
ATOM 1022 C CA . VAL A 1 135 ? -12.951 4.447 13.063 1.00 96.38 135 VAL A CA 1
ATOM 1023 C C . VAL A 1 135 ? -14.255 5.144 13.474 1.00 96.38 135 VAL A C 1
ATOM 1025 O O . VAL A 1 135 ? -15.314 4.768 12.977 1.00 96.38 135 VAL A O 1
ATOM 1028 N N . GLY A 1 136 ? -14.184 6.149 14.355 1.00 96.12 136 GLY A N 1
ATOM 1029 C CA . GLY A 1 136 ? -15.332 6.956 14.782 1.00 96.12 136 GLY A CA 1
ATOM 1030 C C . GLY A 1 136 ? -15.712 8.103 13.836 1.00 96.12 136 GLY A C 1
ATOM 1031 O O . GLY A 1 136 ? -16.773 8.698 14.011 1.00 96.12 136 GLY A O 1
ATOM 1032 N N . LEU A 1 137 ? -14.873 8.432 12.849 1.00 96.44 137 LEU A N 1
ATOM 1033 C CA . LEU A 1 137 ? -15.180 9.445 11.836 1.00 96.44 137 LEU A CA 1
ATOM 1034 C C . LEU A 1 137 ? -16.146 8.909 10.771 1.00 96.44 137 LEU A C 1
ATOM 1036 O O . LEU A 1 137 ? -16.313 7.701 10.594 1.00 96.44 137 LEU A O 1
ATOM 1040 N N . ALA A 1 138 ? -16.757 9.830 10.021 1.00 95.25 138 ALA A N 1
ATOM 1041 C CA . ALA A 1 138 ? -17.639 9.482 8.915 1.00 95.25 138 ALA A CA 1
ATOM 1042 C C . ALA A 1 138 ? -16.921 8.592 7.872 1.00 95.25 138 ALA A C 1
ATOM 1044 O O . ALA A 1 138 ? -15.725 8.809 7.604 1.00 95.25 138 ALA A O 1
ATOM 1045 N N . PRO A 1 139 ? -17.641 7.620 7.269 1.00 93.31 139 PRO A N 1
ATOM 1046 C CA . PRO A 1 139 ? -17.116 6.794 6.188 1.00 93.31 139 PRO A CA 1
ATOM 1047 C C . PRO A 1 139 ? -16.527 7.633 5.054 1.00 93.31 139 PRO A C 1
ATOM 1049 O O . PRO A 1 139 ? -16.995 8.736 4.767 1.00 93.31 139 PRO A O 1
ATOM 1052 N N . LEU A 1 140 ? -15.495 7.101 4.402 1.00 95.56 140 LEU A N 1
ATOM 1053 C CA . LEU A 1 140 ? -14.899 7.763 3.250 1.00 95.56 140 LEU A CA 1
ATOM 1054 C C . LEU A 1 140 ? -15.874 7.763 2.063 1.00 95.56 140 LEU A C 1
ATOM 1056 O O . LEU A 1 140 ? -16.645 6.825 1.877 1.00 95.56 140 LEU A O 1
ATOM 1060 N N . LYS A 1 141 ? -15.832 8.825 1.250 1.00 94.19 141 LYS A N 1
ATOM 1061 C CA . LYS A 1 141 ? -16.766 9.027 0.126 1.00 94.19 141 LYS A CA 1
ATOM 1062 C C . LYS A 1 141 ? -16.516 8.104 -1.075 1.00 94.19 141 LYS A C 1
ATOM 1064 O O . LYS A 1 141 ? -17.400 7.935 -1.914 1.00 94.19 141 LYS A O 1
ATOM 1069 N N . TRP A 1 142 ? -15.307 7.557 -1.198 1.00 93.38 142 TRP A N 1
ATOM 1070 C CA . TRP A 1 142 ? -14.933 6.671 -2.301 1.00 93.38 142 TRP A CA 1
ATOM 1071 C C . TRP A 1 142 ? -15.608 5.308 -2.142 1.00 93.38 142 TRP A C 1
ATOM 1073 O O . TRP A 1 142 ? -15.782 4.834 -1.031 1.00 93.38 142 TRP A O 1
ATOM 1083 N N . LYS A 1 143 ? -15.993 4.672 -3.252 1.00 90.88 143 LYS A N 1
ATOM 1084 C CA . LYS A 1 143 ? -16.675 3.359 -3.248 1.00 90.88 143 LYS A CA 1
ATOM 1085 C C . LYS A 1 143 ? -15.756 2.190 -3.597 1.00 90.88 143 LYS A C 1
ATOM 1087 O O . LYS A 1 143 ? -16.199 1.049 -3.638 1.00 90.88 143 LYS A O 1
ATOM 1092 N N . GLU A 1 144 ? -14.518 2.494 -3.958 1.00 91.06 144 GLU A N 1
ATOM 1093 C CA . GLU A 1 144 ? -13.542 1.516 -4.414 1.00 91.06 144 GLU A CA 1
ATOM 1094 C C . GLU A 1 144 ? -12.497 1.232 -3.338 1.00 91.06 144 GLU A C 1
ATOM 1096 O O . GLU A 1 144 ? -12.374 1.954 -2.345 1.00 91.06 144 GLU A O 1
ATOM 1101 N N . TRP A 1 145 ? -11.724 0.172 -3.570 1.00 92.56 145 TRP A N 1
ATOM 1102 C CA . TRP A 1 145 ? -10.534 -0.112 -2.784 1.00 92.56 145 TRP A CA 1
ATOM 1103 C C . TRP A 1 145 ? -9.518 1.022 -2.938 1.00 92.56 145 TRP A C 1
ATOM 1105 O O . TRP A 1 145 ? -9.094 1.341 -4.051 1.00 92.56 145 TRP A O 1
ATOM 1115 N N . LEU A 1 146 ? -9.070 1.572 -1.814 1.00 94.31 146 LEU A N 1
ATOM 1116 C CA . LEU A 1 146 ? -8.104 2.659 -1.779 1.00 94.31 146 LEU A CA 1
ATOM 1117 C C . LEU A 1 146 ? -6.688 2.104 -1.618 1.00 94.31 146 LEU A C 1
ATOM 1119 O O . LEU A 1 146 ? -6.371 1.412 -0.649 1.00 94.31 146 LEU A O 1
ATOM 1123 N N . LEU A 1 147 ? -5.833 2.377 -2.599 1.00 92.69 147 LEU A N 1
ATOM 1124 C CA . LEU A 1 147 ? -4.431 1.969 -2.558 1.00 92.69 147 LEU A CA 1
ATOM 1125 C C . LEU A 1 147 ? -3.615 2.889 -1.651 1.00 92.69 147 LEU A C 1
ATOM 1127 O O . LEU A 1 147 ? -3.896 4.075 -1.547 1.00 92.69 147 LEU A O 1
ATOM 1131 N N . PHE A 1 148 ? -2.583 2.346 -1.024 1.00 93.44 148 PHE A N 1
ATOM 1132 C CA . PHE A 1 148 ? -1.611 3.119 -0.266 1.00 93.44 148 PHE A CA 1
ATOM 1133 C C . PHE A 1 148 ? -0.259 2.417 -0.350 1.00 93.44 148 PHE A C 1
ATOM 1135 O O . PHE A 1 148 ? -0.191 1.198 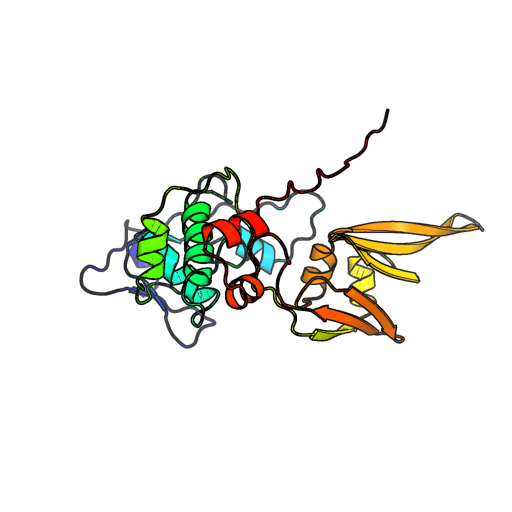-0.513 1.00 93.44 148 PHE A O 1
ATOM 1142 N N . SER A 1 149 ? 0.820 3.178 -0.232 1.00 91.38 149 SER A N 1
ATOM 1143 C CA . SER A 1 149 ? 2.181 2.650 -0.246 1.00 91.38 149 SER A CA 1
ATOM 1144 C C . SER A 1 149 ? 3.058 3.398 0.743 1.00 91.38 149 SER A C 1
ATOM 1146 O O . SER A 1 149 ? 2.757 4.542 1.075 1.00 91.38 149 SER A O 1
ATOM 1148 N N . GLN A 1 150 ? 4.160 2.774 1.172 1.00 91.00 150 GLN A N 1
ATOM 1149 C CA . GLN A 1 150 ? 5.134 3.446 2.035 1.00 91.00 150 GLN A CA 1
ATOM 1150 C C . GLN A 1 150 ? 5.567 4.787 1.429 1.00 91.00 150 GLN A C 1
ATOM 1152 O O . GLN A 1 150 ? 5.519 5.799 2.113 1.00 91.00 150 GLN A O 1
ATOM 1157 N N . GLY A 1 151 ? 5.900 4.789 0.136 1.00 90.00 151 GLY A N 1
ATOM 1158 C CA . GLY A 1 151 ? 6.225 5.992 -0.614 1.00 90.00 151 GLY A CA 1
ATOM 1159 C C . GLY A 1 151 ? 7.573 6.602 -0.238 1.00 90.00 151 GLY A C 1
ATOM 1160 O O . GLY A 1 151 ? 8.524 5.864 0.053 1.00 90.00 151 GLY A O 1
ATOM 1161 N N . GLY A 1 152 ? 7.644 7.931 -0.289 1.00 89.75 152 GLY A N 1
ATOM 1162 C CA . GLY A 1 152 ? 8.797 8.738 0.120 1.00 89.75 152 GLY A CA 1
ATOM 1163 C C . GLY A 1 152 ? 9.799 9.080 -0.984 1.00 89.75 152 GLY A C 1
ATOM 1164 O O . GLY A 1 152 ? 9.698 8.626 -2.122 1.00 89.75 152 GLY A O 1
ATOM 1165 N N . ASP A 1 153 ? 10.809 9.869 -0.607 1.00 89.88 153 ASP A N 1
ATOM 1166 C CA . ASP A 1 153 ? 11.772 10.472 -1.542 1.00 89.88 153 ASP A CA 1
ATOM 1167 C C . ASP A 1 153 ? 13.199 9.917 -1.410 1.00 89.88 153 ASP A C 1
ATOM 1169 O O . ASP A 1 153 ? 14.114 10.386 -2.090 1.00 89.88 153 ASP A O 1
ATOM 1173 N N . GLU A 1 154 ? 13.409 8.907 -0.553 1.00 92.69 154 GLU A N 1
ATOM 1174 C CA . GLU A 1 154 ? 14.725 8.286 -0.361 1.00 92.69 154 GLU A CA 1
ATOM 1175 C C . GLU A 1 154 ? 15.227 7.716 -1.702 1.00 92.69 154 GLU A C 1
ATOM 1177 O O . GLU A 1 154 ? 14.566 6.836 -2.272 1.00 92.69 154 GLU A O 1
ATOM 1182 N N . PRO A 1 155 ? 16.357 8.213 -2.241 1.00 95.69 155 PRO A N 1
ATOM 1183 C CA . PRO A 1 155 ? 16.884 7.730 -3.504 1.00 95.69 155 PRO A CA 1
ATOM 1184 C C . PRO A 1 155 ? 17.439 6.317 -3.349 1.00 95.69 155 PRO A C 1
ATOM 1186 O O . PRO A 1 155 ? 18.064 5.978 -2.346 1.00 95.69 155 PRO A O 1
ATOM 1189 N N . TRP A 1 156 ? 17.260 5.501 -4.381 1.00 96.81 156 TRP A N 1
ATOM 1190 C CA . TRP A 1 156 ? 17.818 4.155 -4.438 1.00 96.81 156 TRP A CA 1
ATOM 1191 C C . TRP A 1 156 ? 18.428 3.870 -5.809 1.00 96.81 156 TRP A C 1
ATOM 1193 O O . TRP A 1 156 ? 18.019 4.436 -6.826 1.00 96.81 156 TRP A O 1
ATOM 1203 N N . ARG A 1 157 ? 19.411 2.963 -5.821 1.00 97.69 157 ARG A N 1
ATOM 1204 C CA . ARG A 1 157 ? 20.124 2.498 -7.015 1.00 97.69 157 ARG A CA 1
ATOM 1205 C C . ARG A 1 157 ? 20.354 0.997 -6.917 1.00 97.69 157 ARG A C 1
ATOM 1207 O O . ARG A 1 157 ? 20.939 0.526 -5.948 1.00 97.69 157 ARG A O 1
ATOM 1214 N N . GLU A 1 158 ? 19.886 0.252 -7.910 1.00 97.81 158 GLU A N 1
ATOM 1215 C CA . GLU A 1 158 ? 19.864 -1.213 -7.896 1.00 97.81 158 GLU A CA 1
ATOM 1216 C C . GLU A 1 158 ? 20.299 -1.766 -9.255 1.00 97.81 158 GLU A C 1
ATOM 1218 O O . GLU A 1 158 ? 19.779 -1.362 -10.294 1.00 97.81 158 GLU A O 1
ATOM 1223 N N . ALA A 1 159 ? 21.230 -2.722 -9.260 1.00 97.44 159 ALA A N 1
ATOM 1224 C CA . ALA A 1 159 ? 21.653 -3.416 -10.475 1.00 97.44 159 ALA A CA 1
ATOM 1225 C C . ALA A 1 159 ? 20.907 -4.748 -10.622 1.00 97.44 159 ALA A C 1
ATOM 1227 O O . ALA A 1 159 ? 20.776 -5.512 -9.660 1.00 97.44 159 ALA A O 1
ATOM 1228 N N . ARG A 1 160 ? 20.418 -5.048 -11.826 1.00 97.31 160 ARG A N 1
ATOM 1229 C CA . ARG A 1 160 ? 19.784 -6.334 -12.157 1.00 97.31 160 ARG A CA 1
ATOM 1230 C C . ARG A 1 160 ? 20.387 -6.919 -13.419 1.00 97.31 160 ARG A C 1
ATOM 1232 O O . ARG A 1 160 ? 21.012 -6.212 -14.208 1.00 97.31 160 ARG A O 1
ATOM 1239 N N . SER A 1 161 ? 20.205 -8.223 -13.604 1.00 96.88 161 SER A N 1
ATOM 1240 C CA . SER A 1 161 ? 20.678 -8.890 -14.810 1.00 96.88 161 SER A CA 1
ATOM 1241 C C . SER A 1 161 ? 19.909 -8.380 -16.024 1.00 96.88 161 SER A C 1
ATOM 1243 O O . SER A 1 161 ? 18.674 -8.356 -16.028 1.00 96.88 161 SER A O 1
ATOM 1245 N N . ARG A 1 162 ? 20.635 -8.037 -17.090 1.00 95.62 162 ARG A N 1
ATOM 1246 C CA . ARG A 1 162 ? 20.023 -7.712 -18.377 1.00 95.62 162 ARG A CA 1
ATOM 1247 C C . ARG A 1 162 ? 19.193 -8.887 -18.892 1.00 95.62 162 ARG A C 1
ATOM 1249 O O . ARG A 1 162 ? 18.040 -8.693 -19.245 1.00 95.62 162 ARG A O 1
ATOM 1256 N N . ALA A 1 163 ? 19.701 -10.114 -18.799 1.00 95.19 163 ALA A N 1
ATOM 1257 C CA . ALA A 1 163 ? 18.966 -11.312 -19.210 1.00 95.19 163 ALA A CA 1
ATOM 1258 C C . ALA A 1 163 ? 17.643 -11.528 -18.442 1.00 95.19 163 ALA A C 1
ATOM 1260 O O . ALA A 1 163 ? 16.705 -12.122 -18.976 1.00 95.19 163 ALA A O 1
ATOM 1261 N N . GLU A 1 164 ? 17.532 -11.067 -17.191 1.00 94.06 164 GLU A N 1
ATOM 1262 C CA . GLU A 1 164 ? 16.262 -11.104 -16.449 1.00 94.06 164 GLU A CA 1
ATOM 1263 C C . GLU A 1 164 ? 15.262 -10.074 -16.979 1.00 94.06 164 GLU A C 1
ATOM 1265 O O . GLU A 1 164 ? 14.093 -10.410 -17.176 1.00 94.06 164 GLU A O 1
ATOM 1270 N N . LEU A 1 165 ? 15.720 -8.848 -17.256 1.00 95.00 165 LEU A N 1
ATOM 1271 C CA . LEU A 1 165 ? 14.904 -7.811 -17.889 1.00 95.00 165 LEU A CA 1
ATOM 1272 C C . LEU A 1 165 ? 14.407 -8.265 -19.268 1.00 95.00 165 LEU A C 1
ATOM 1274 O O . LEU A 1 165 ? 13.230 -8.115 -19.578 1.00 95.00 165 LEU A O 1
ATOM 1278 N N . GLU A 1 166 ? 15.280 -8.855 -20.079 1.00 94.50 166 GLU A N 1
ATOM 1279 C CA . GLU A 1 166 ? 14.942 -9.299 -21.434 1.00 94.50 166 GLU A CA 1
ATOM 1280 C C . GLU A 1 166 ? 13.888 -10.404 -21.425 1.00 94.50 166 GLU A C 1
ATOM 1282 O O . GLU A 1 166 ? 12.918 -10.357 -22.180 1.00 94.50 166 GLU A O 1
ATOM 1287 N N . ARG A 1 167 ? 14.015 -11.362 -20.501 1.00 92.50 167 ARG A N 1
ATOM 1288 C CA . ARG A 1 167 ? 13.008 -12.410 -20.297 1.00 92.50 167 ARG A CA 1
ATOM 1289 C C . ARG A 1 167 ? 11.662 -11.834 -19.868 1.00 92.50 167 ARG A C 1
ATOM 1291 O O . ARG A 1 167 ? 10.625 -12.354 -20.264 1.00 92.50 167 ARG A O 1
ATOM 1298 N N . LEU A 1 168 ? 11.682 -10.780 -19.054 1.00 91.62 168 LEU A N 1
ATOM 1299 C CA . LEU A 1 168 ? 10.478 -10.108 -18.577 1.00 91.62 168 LEU A CA 1
ATOM 1300 C C . LEU A 1 168 ? 9.776 -9.311 -19.686 1.00 91.62 168 LEU A C 1
ATOM 1302 O O . LEU A 1 168 ? 8.548 -9.289 -19.729 1.00 91.62 168 LEU A O 1
ATOM 1306 N N . LEU A 1 169 ? 10.544 -8.670 -20.570 1.00 92.25 169 LEU A N 1
ATOM 1307 C CA . LEU A 1 169 ? 10.031 -7.835 -21.662 1.00 92.25 169 LEU A CA 1
ATOM 1308 C C . LEU A 1 169 ? 9.804 -8.595 -22.979 1.00 92.25 169 LEU A C 1
ATOM 1310 O O . LEU A 1 169 ? 9.217 -8.037 -23.908 1.00 92.25 169 LEU A O 1
ATOM 1314 N N . GLY A 1 170 ? 10.247 -9.853 -23.059 1.00 90.44 170 GLY A N 1
ATOM 1315 C CA . GLY A 1 170 ? 10.111 -10.708 -24.240 1.00 90.44 170 GLY A CA 1
ATOM 1316 C C . GLY A 1 170 ? 11.143 -10.437 -25.340 1.00 90.44 170 GLY A C 1
ATOM 1317 O O . GLY A 1 170 ? 10.883 -10.748 -26.499 1.00 90.44 170 GLY A O 1
ATOM 1318 N N . GLY A 1 171 ? 12.292 -9.845 -25.006 1.00 91.00 171 GLY A N 1
ATOM 1319 C CA . GLY A 1 171 ? 13.366 -9.539 -25.954 1.00 91.00 171 GLY A CA 1
ATOM 1320 C C . GLY A 1 171 ? 14.376 -8.533 -25.405 1.00 91.00 171 GLY A C 1
ATOM 1321 O O . GLY A 1 171 ? 14.176 -7.986 -24.323 1.00 91.00 171 GLY A O 1
ATOM 1322 N N . ALA A 1 172 ? 15.447 -8.283 -26.162 1.00 92.12 172 ALA A N 1
ATOM 1323 C CA . ALA A 1 172 ? 16.486 -7.311 -25.824 1.00 92.12 172 ALA A CA 1
ATOM 1324 C C . ALA A 1 172 ? 16.026 -5.871 -26.111 1.00 92.12 172 ALA A C 1
ATOM 1326 O O . ALA A 1 172 ? 15.943 -5.494 -27.283 1.00 92.12 172 ALA A O 1
ATOM 1327 N N . PRO A 1 173 ? 15.720 -5.048 -25.087 1.00 93.75 173 PRO A N 1
ATOM 1328 C CA . PRO A 1 173 ? 15.370 -3.659 -25.325 1.00 93.75 173 PRO A CA 1
ATOM 1329 C C . PRO A 1 173 ? 16.609 -2.861 -25.735 1.00 93.75 173 PRO A C 1
ATOM 1331 O O . PRO A 1 173 ? 17.657 -2.956 -25.094 1.00 93.75 173 PRO A O 1
ATOM 1334 N N . VAL A 1 174 ? 16.476 -2.038 -26.776 1.00 91.44 174 VAL A N 1
ATOM 1335 C CA . VAL A 1 174 ? 17.508 -1.056 -27.164 1.00 91.44 174 VAL A CA 1
ATOM 1336 C C . VAL A 1 174 ? 17.350 0.266 -26.414 1.00 91.44 174 VAL A C 1
ATOM 1338 O O . VAL A 1 174 ? 18.303 1.022 -26.255 1.00 91.44 174 VAL A O 1
ATOM 1341 N N . SER A 1 175 ? 16.153 0.534 -25.888 1.00 93.50 175 SER A N 1
ATOM 1342 C CA . SER A 1 175 ? 15.899 1.634 -24.960 1.00 93.50 175 SER A CA 1
ATOM 1343 C C . SER A 1 175 ? 14.851 1.238 -23.925 1.00 93.50 175 SER A C 1
ATOM 1345 O O . SER A 1 175 ? 13.987 0.403 -24.196 1.00 93.50 175 SER A O 1
ATOM 1347 N N . LEU A 1 176 ? 14.929 1.838 -22.737 1.00 96.31 176 LEU A N 1
ATOM 1348 C CA . LEU A 1 176 ? 13.967 1.659 -21.655 1.00 96.31 176 LEU A CA 1
ATOM 1349 C C . LEU A 1 176 ? 13.790 2.986 -20.914 1.00 96.31 176 LEU A C 1
ATOM 1351 O O . LEU A 1 176 ? 14.766 3.593 -20.477 1.00 96.31 176 LEU A O 1
ATOM 1355 N N . ARG A 1 177 ? 12.547 3.449 -20.786 1.00 96.00 177 ARG A N 1
ATOM 1356 C CA . ARG A 1 177 ? 12.182 4.693 -20.094 1.00 96.00 177 ARG A CA 1
ATOM 1357 C C . ARG A 1 177 ? 10.945 4.481 -19.235 1.00 96.00 177 ARG A C 1
ATOM 1359 O O . ARG A 1 177 ? 10.097 3.651 -19.563 1.00 96.00 177 ARG A O 1
ATOM 1366 N N . PHE A 1 178 ? 10.821 5.266 -18.172 1.00 94.56 178 PHE A N 1
ATOM 1367 C CA . PHE A 1 178 ? 9.698 5.191 -17.245 1.00 94.56 178 PHE A CA 1
ATOM 1368 C C . PHE A 1 178 ? 8.966 6.526 -17.194 1.00 94.56 178 PHE A C 1
ATOM 1370 O O . PHE A 1 178 ? 9.572 7.564 -16.949 1.00 94.56 178 PHE A O 1
ATOM 1377 N N . GLU A 1 179 ? 7.662 6.508 -17.455 1.00 89.44 179 GLU A N 1
ATOM 1378 C CA . GLU A 1 179 ? 6.838 7.716 -17.478 1.00 89.44 179 GLU A CA 1
ATOM 1379 C C . GLU A 1 179 ? 5.373 7.364 -17.205 1.00 89.44 179 GLU A C 1
ATOM 1381 O O . GLU A 1 179 ? 4.856 6.379 -17.738 1.00 89.44 179 GLU A O 1
ATOM 1386 N N . GLY A 1 180 ? 4.693 8.166 -16.380 1.00 83.75 180 GLY A N 1
ATOM 1387 C CA . GLY A 1 180 ? 3.252 8.023 -16.136 1.00 83.75 180 GLY A CA 1
ATOM 1388 C C . GLY A 1 180 ? 2.844 6.632 -15.638 1.00 83.75 180 GLY A C 1
ATOM 1389 O O . GLY A 1 180 ? 1.834 6.093 -16.082 1.00 83.75 180 GLY A O 1
ATOM 1390 N N . GLY A 1 181 ? 3.667 6.005 -14.788 1.00 86.44 181 GLY A N 1
ATOM 1391 C CA . GLY A 1 181 ? 3.422 4.652 -14.273 1.00 86.44 181 GLY A CA 1
ATOM 1392 C C . GLY A 1 181 ? 3.649 3.526 -15.291 1.00 86.44 181 GLY A C 1
ATOM 1393 O O . GLY A 1 181 ? 3.256 2.383 -15.044 1.00 86.44 181 GLY A O 1
ATOM 1394 N N . ARG A 1 182 ? 4.289 3.805 -16.434 1.00 92.62 182 ARG A N 1
ATOM 1395 C CA . ARG A 1 182 ? 4.571 2.818 -17.488 1.00 92.62 182 ARG A CA 1
ATOM 1396 C C . ARG A 1 182 ? 6.058 2.707 -17.790 1.00 92.62 182 ARG A C 1
ATOM 1398 O O . ARG A 1 182 ? 6.776 3.700 -17.753 1.00 92.62 182 ARG A O 1
ATOM 1405 N N . ALA A 1 183 ? 6.486 1.500 -18.146 1.00 94.56 183 ALA A N 1
ATOM 1406 C CA . ALA A 1 183 ? 7.782 1.235 -18.749 1.00 94.56 183 ALA A CA 1
ATOM 1407 C C . ALA A 1 183 ? 7.609 1.171 -20.271 1.00 94.56 183 ALA A C 1
ATOM 1409 O O . ALA A 1 183 ? 6.883 0.317 -20.788 1.00 94.56 183 ALA A O 1
ATOM 1410 N N . ARG A 1 184 ? 8.247 2.098 -20.982 1.00 96.44 184 ARG A N 1
ATOM 1411 C CA . ARG A 1 184 ? 8.251 2.192 -22.444 1.00 96.44 184 ARG A CA 1
ATOM 1412 C C . ARG A 1 184 ? 9.602 1.733 -22.964 1.00 96.44 184 ARG A C 1
ATOM 1414 O O . ARG A 1 184 ? 10.631 2.164 -22.445 1.00 96.44 184 ARG A O 1
ATOM 1421 N N . TYR A 1 185 ? 9.601 0.871 -23.970 1.00 95.94 185 TYR A N 1
ATOM 1422 C CA . TYR A 1 185 ? 10.826 0.287 -24.506 1.00 95.94 185 TYR A CA 1
ATOM 1423 C C . TYR A 1 185 ? 10.711 0.003 -25.998 1.00 95.94 185 TYR A C 1
ATOM 1425 O O . TYR A 1 185 ? 9.611 -0.145 -26.531 1.00 95.94 185 TYR A O 1
ATOM 1433 N N . LEU A 1 186 ? 11.861 -0.065 -26.662 1.00 95.31 186 LEU A N 1
ATOM 1434 C CA . LEU A 1 186 ? 11.969 -0.418 -28.075 1.00 95.31 186 LEU A CA 1
ATOM 1435 C C . LEU A 1 186 ? 12.628 -1.790 -28.202 1.00 95.31 186 LEU A C 1
ATOM 1437 O O . LEU A 1 186 ? 13.646 -2.036 -27.556 1.00 95.31 186 LEU A O 1
ATOM 1441 N N . LEU A 1 187 ? 12.064 -2.663 -29.035 1.00 93.38 187 LEU A N 1
ATOM 1442 C CA . LEU A 1 187 ? 12.668 -3.939 -29.423 1.00 93.38 187 LEU A CA 1
ATOM 144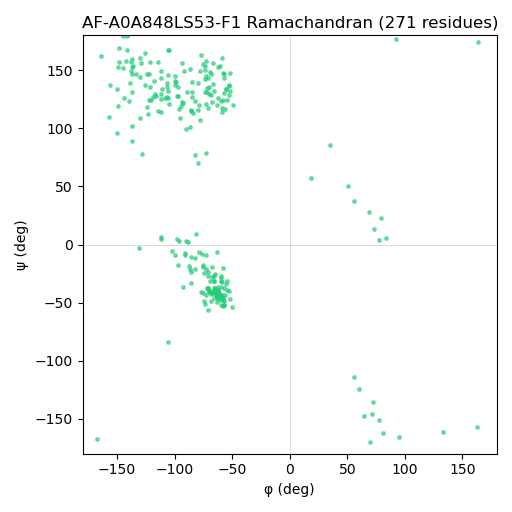3 C C . LEU A 1 187 ? 13.043 -3.893 -30.903 1.00 93.38 187 LEU A C 1
ATOM 1445 O O . LEU A 1 187 ? 12.182 -3.587 -31.735 1.00 93.38 187 LEU A O 1
ATOM 1449 N N . SER A 1 188 ? 14.280 -4.258 -31.231 1.00 88.94 188 SER A N 1
ATOM 1450 C CA . SER A 1 188 ? 14.681 -4.507 -32.617 1.00 88.94 188 SER A CA 1
ATOM 1451 C C . SER A 1 188 ? 14.018 -5.786 -33.124 1.00 88.94 188 SER A C 1
ATOM 1453 O O . SER A 1 188 ? 14.069 -6.827 -32.465 1.00 88.94 188 SER A O 1
ATOM 1455 N N . ARG A 1 189 ? 13.380 -5.707 -34.289 1.00 86.56 189 ARG A N 1
ATOM 1456 C CA . ARG A 1 189 ? 12.801 -6.846 -35.002 1.00 86.56 189 ARG A CA 1
ATOM 1457 C C . ARG A 1 189 ? 13.374 -6.911 -36.406 1.00 86.56 189 ARG A C 1
ATOM 1459 O O . ARG A 1 189 ? 13.637 -5.876 -37.013 1.00 86.56 189 ARG A O 1
ATOM 1466 N N . SER A 1 190 ? 13.518 -8.130 -36.903 1.00 84.38 190 SER A N 1
ATOM 1467 C CA . SER A 1 190 ? 13.896 -8.395 -38.286 1.00 84.38 190 SER A CA 1
ATOM 1468 C C . SER A 1 190 ? 12.750 -9.122 -38.979 1.00 84.38 190 SER A C 1
ATOM 1470 O O . SER A 1 190 ? 12.254 -10.125 -38.464 1.00 84.38 190 SER A O 1
ATOM 1472 N N . GLU A 1 191 ? 12.322 -8.601 -40.124 1.00 83.69 191 GLU A N 1
ATOM 1473 C CA . GLU A 1 191 ? 11.316 -9.207 -40.996 1.00 83.69 191 GLU A CA 1
ATOM 1474 C C . GLU A 1 191 ? 11.877 -9.239 -42.421 1.00 83.69 191 GLU A C 1
ATOM 1476 O O . GLU A 1 191 ? 12.086 -8.201 -43.052 1.00 83.69 191 GLU A O 1
ATOM 1481 N N . GLY A 1 192 ? 12.206 -10.442 -42.900 1.00 85.50 192 GLY A N 1
ATOM 1482 C CA . GLY A 1 192 ? 13.007 -10.606 -44.113 1.00 85.50 192 GLY A CA 1
ATOM 1483 C C . GLY A 1 192 ? 14.381 -9.948 -43.956 1.00 85.50 192 GLY A C 1
ATOM 1484 O O . GLY A 1 192 ? 15.110 -10.248 -43.012 1.00 85.50 192 GLY A O 1
ATOM 1485 N N . GLU A 1 193 ? 14.716 -9.036 -44.868 1.00 84.00 193 GLU A N 1
ATOM 1486 C CA . GLU A 1 193 ? 15.968 -8.264 -44.838 1.00 84.00 193 GLU A CA 1
ATOM 1487 C C . GLU A 1 193 ? 15.847 -6.924 -44.086 1.00 84.00 193 GLU A C 1
ATOM 1489 O O . GLU A 1 193 ? 16.847 -6.244 -43.857 1.00 84.00 193 GLU A O 1
ATOM 1494 N N . ALA A 1 194 ? 14.639 -6.526 -43.670 1.00 80.62 194 ALA A N 1
ATOM 1495 C CA . ALA A 1 194 ? 14.420 -5.257 -42.988 1.00 80.62 194 ALA A CA 1
ATOM 1496 C C . ALA A 1 194 ? 14.586 -5.405 -41.469 1.00 80.62 194 ALA A C 1
ATOM 1498 O O . ALA A 1 194 ? 13.988 -6.284 -40.848 1.00 80.62 194 ALA A O 1
ATOM 1499 N N . THR A 1 195 ? 15.359 -4.503 -40.856 1.00 85.38 195 THR A N 1
ATOM 1500 C CA . THR A 1 195 ? 15.438 -4.354 -39.394 1.00 85.38 195 THR A CA 1
ATOM 1501 C C . THR A 1 195 ? 14.749 -3.062 -38.981 1.00 85.38 195 THR A C 1
ATOM 1503 O O . THR A 1 195 ? 15.081 -1.993 -39.489 1.00 85.38 195 THR A O 1
ATOM 1506 N N . PHE A 1 196 ? 13.796 -3.153 -38.057 1.00 89.12 196 PHE A N 1
ATOM 1507 C CA . PHE A 1 196 ? 13.048 -2.006 -37.550 1.00 89.12 196 PHE A CA 1
ATOM 1508 C C . PHE A 1 196 ? 12.879 -2.069 -36.032 1.00 89.12 196 PHE A C 1
ATOM 1510 O O . PHE A 1 196 ? 12.995 -3.124 -35.404 1.00 89.12 196 PHE A O 1
ATOM 1517 N N . GLU A 1 197 ? 12.594 -0.920 -35.427 1.00 90.88 197 GLU A N 1
ATOM 1518 C CA . GLU A 1 197 ? 12.325 -0.809 -33.997 1.00 90.88 197 GLU A CA 1
ATOM 1519 C C . GLU A 1 197 ? 10.818 -0.805 -33.746 1.00 90.88 197 GLU A C 1
ATOM 1521 O O . GLU A 1 197 ? 10.064 -0.033 -34.334 1.00 90.88 197 GLU A O 1
ATOM 1526 N N . SER A 1 198 ? 10.373 -1.679 -32.850 1.00 91.19 198 SER A N 1
ATOM 1527 C CA . SER A 1 198 ? 8.977 -1.760 -32.426 1.00 91.19 198 SER A CA 1
ATOM 1528 C C . SER A 1 198 ? 8.828 -1.191 -31.020 1.00 91.19 198 SER A C 1
ATOM 1530 O O . SER A 1 198 ? 9.546 -1.597 -30.104 1.00 91.19 198 SER A O 1
ATOM 1532 N N . GLY A 1 199 ? 7.909 -0.240 -30.851 1.00 93.31 199 GLY A N 1
ATOM 1533 C CA . GLY A 1 199 ? 7.624 0.381 -29.561 1.00 93.31 199 GLY A CA 1
ATOM 1534 C C . GLY A 1 199 ? 6.626 -0.415 -28.734 1.00 93.31 199 GLY A C 1
ATOM 1535 O O . GLY A 1 199 ? 5.556 -0.777 -29.213 1.00 93.31 199 GLY A O 1
ATOM 1536 N N . HIS A 1 200 ? 6.970 -0.645 -27.470 1.00 94.19 200 HIS A N 1
ATOM 1537 C CA . HIS A 1 200 ? 6.164 -1.391 -26.509 1.00 94.19 200 HIS A CA 1
ATOM 1538 C C . HIS A 1 200 ? 5.991 -0.595 -25.221 1.00 94.19 200 HIS A C 1
ATOM 1540 O O . HIS A 1 200 ? 6.777 0.294 -24.882 1.00 94.19 200 HIS A O 1
ATOM 1546 N N . SER A 1 201 ? 4.930 -0.912 -24.487 1.00 93.56 201 SER A N 1
ATOM 1547 C CA . SER A 1 201 ? 4.584 -0.207 -23.261 1.00 93.56 201 SER A CA 1
ATOM 1548 C C . SER A 1 201 ? 3.885 -1.148 -22.297 1.00 93.56 201 SER A C 1
ATOM 1550 O O . SER A 1 201 ? 2.793 -1.631 -22.590 1.00 93.56 201 SER A O 1
ATOM 1552 N N . VAL A 1 202 ? 4.464 -1.353 -21.118 1.00 91.81 202 VAL A N 1
ATOM 1553 C CA . VAL A 1 202 ? 3.889 -2.187 -20.049 1.00 91.81 202 VAL A CA 1
ATOM 1554 C C . VAL A 1 202 ? 3.688 -1.365 -18.774 1.00 91.81 202 VAL A C 1
ATOM 1556 O O . VAL A 1 202 ? 4.352 -0.340 -18.595 1.00 91.81 202 VAL A O 1
ATOM 1559 N N . PRO A 1 203 ? 2.784 -1.769 -17.863 1.00 91.00 203 PRO A N 1
ATOM 1560 C CA . PRO A 1 203 ? 2.717 -1.168 -16.534 1.00 91.00 203 PRO A CA 1
ATOM 1561 C C . PRO A 1 203 ? 4.079 -1.261 -15.840 1.00 91.00 203 PRO A C 1
ATOM 1563 O O . PRO A 1 203 ? 4.697 -2.326 -15.832 1.00 91.00 203 PRO A O 1
ATOM 1566 N N . CYS A 1 204 ? 4.545 -0.171 -15.231 1.00 91.38 204 CYS A N 1
ATOM 1567 C CA . CYS A 1 204 ? 5.837 -0.156 -14.542 1.00 91.38 204 CYS A CA 1
ATOM 1568 C C . CYS A 1 204 ? 5.905 -1.204 -13.422 1.00 91.38 204 CYS A C 1
ATOM 1570 O O . CYS A 1 204 ? 6.950 -1.806 -13.179 1.00 91.38 204 CYS A O 1
ATOM 1572 N N . GLU A 1 205 ? 4.762 -1.476 -12.791 1.00 87.56 205 GLU A N 1
ATOM 1573 C CA . GLU A 1 205 ? 4.608 -2.501 -11.764 1.00 87.56 205 GLU A CA 1
ATOM 1574 C C . GLU A 1 205 ? 5.067 -3.893 -12.228 1.00 87.56 205 GLU A C 1
ATOM 1576 O O . GLU A 1 205 ? 5.595 -4.661 -11.425 1.00 87.56 205 GLU A O 1
ATOM 1581 N N . LEU A 1 206 ? 4.940 -4.214 -13.522 1.00 89.06 206 LEU A N 1
ATOM 1582 C CA . LEU A 1 206 ? 5.443 -5.470 -14.082 1.00 89.06 206 LEU A CA 1
ATOM 1583 C C . LEU A 1 206 ? 6.971 -5.540 -13.959 1.00 89.06 206 LEU A C 1
ATOM 1585 O O . LEU A 1 206 ? 7.504 -6.544 -13.491 1.00 89.06 206 LEU A O 1
ATOM 1589 N N . VAL A 1 207 ? 7.663 -4.448 -14.300 1.00 92.69 207 VAL A N 1
ATOM 1590 C CA . VAL A 1 207 ? 9.125 -4.339 -14.189 1.00 92.69 207 VAL A CA 1
ATOM 1591 C C . VAL A 1 207 ? 9.555 -4.330 -12.725 1.00 92.69 207 VAL A C 1
ATOM 1593 O O . VAL A 1 207 ? 10.411 -5.121 -12.330 1.00 92.69 207 VAL A O 1
ATOM 1596 N N . ARG A 1 208 ? 8.916 -3.496 -11.894 1.00 92.81 208 ARG A N 1
ATOM 1597 C CA . ARG A 1 208 ? 9.222 -3.390 -10.461 1.00 92.81 208 ARG A CA 1
ATOM 1598 C C . ARG A 1 208 ? 9.077 -4.731 -9.744 1.00 92.81 208 ARG A C 1
ATOM 1600 O O . ARG A 1 208 ? 9.995 -5.152 -9.044 1.00 92.81 208 ARG A O 1
ATOM 1607 N N . SER A 1 209 ? 7.937 -5.402 -9.900 1.00 88.50 209 SER A N 1
ATOM 1608 C CA . SER A 1 209 ? 7.674 -6.682 -9.231 1.00 88.50 209 SER A CA 1
ATOM 1609 C C . SER A 1 209 ? 8.532 -7.818 -9.791 1.00 88.50 209 SER A C 1
ATOM 1611 O O . SER A 1 209 ? 9.069 -8.605 -9.009 1.00 88.50 209 SER A O 1
ATOM 1613 N N . GLY A 1 210 ? 8.712 -7.878 -11.115 1.00 88.81 210 GLY A N 1
ATOM 1614 C CA . GLY A 1 210 ? 9.525 -8.896 -11.781 1.00 88.81 210 GLY A CA 1
ATOM 1615 C C . GLY A 1 210 ? 10.996 -8.841 -11.374 1.00 88.81 210 GLY A C 1
ATOM 1616 O O . GLY A 1 210 ? 11.601 -9.879 -11.120 1.00 88.81 210 GLY A O 1
ATOM 1617 N N . LEU A 1 211 ? 11.541 -7.631 -11.229 1.00 93.44 211 LEU A N 1
ATOM 1618 C CA . LEU A 1 211 ? 12.937 -7.395 -10.859 1.00 93.44 211 LEU A CA 1
ATOM 1619 C C . LEU A 1 211 ? 13.143 -7.104 -9.364 1.00 93.44 211 LEU A C 1
ATOM 1621 O O . LEU A 1 211 ? 14.264 -6.824 -8.942 1.00 93.44 211 LEU A O 1
ATOM 1625 N N . LYS A 1 212 ? 12.084 -7.179 -8.546 1.00 92.44 212 LYS A N 1
ATOM 1626 C CA . LYS A 1 212 ? 12.117 -6.893 -7.098 1.00 92.44 212 LYS A CA 1
ATOM 1627 C C . LYS A 1 212 ? 12.779 -5.542 -6.787 1.00 92.44 212 LYS A C 1
ATOM 1629 O O . LYS A 1 212 ? 13.711 -5.465 -5.985 1.00 92.44 212 LYS A O 1
ATOM 1634 N N . LEU A 1 213 ? 12.334 -4.492 -7.470 1.00 94.06 213 LEU A N 1
ATOM 1635 C CA . LEU A 1 213 ? 12.816 -3.128 -7.252 1.00 94.06 213 LEU A CA 1
ATOM 1636 C C . LEU A 1 213 ? 12.017 -2.442 -6.126 1.00 94.06 213 LEU A C 1
ATOM 1638 O O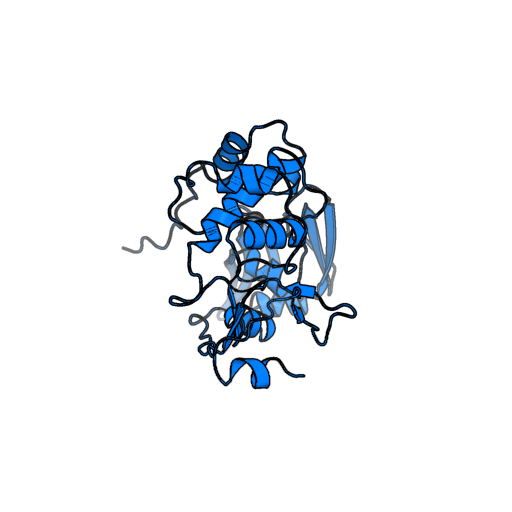 . LEU A 1 213 ? 10.839 -2.781 -5.930 1.00 94.06 213 LEU A O 1
ATOM 1642 N N . PRO A 1 214 ? 12.619 -1.486 -5.388 1.00 93.19 214 PRO A N 1
ATOM 1643 C CA . PRO A 1 214 ? 11.955 -0.820 -4.264 1.00 93.19 214 PRO A CA 1
ATOM 1644 C C . PRO A 1 214 ? 10.664 -0.095 -4.665 1.00 93.19 214 PRO A C 1
ATOM 1646 O O . PRO A 1 214 ? 9.633 -0.262 -4.011 1.00 93.19 214 PRO A O 1
ATOM 1649 N N . SER A 1 215 ? 10.701 0.648 -5.771 1.00 93.38 215 SER A N 1
ATOM 1650 C CA . SER A 1 215 ? 9.569 1.366 -6.367 1.00 93.38 215 SER A CA 1
ATOM 1651 C C . SER A 1 215 ? 9.660 1.350 -7.899 1.00 93.38 215 SER A C 1
ATOM 1653 O O . SER A 1 215 ? 10.570 0.737 -8.467 1.00 93.38 215 SER A O 1
ATOM 1655 N N . CYS A 1 216 ? 8.692 1.962 -8.589 1.00 93.31 216 CYS A N 1
ATOM 1656 C CA . CYS A 1 216 ? 8.806 2.169 -10.033 1.00 93.31 216 CYS A CA 1
ATOM 1657 C C . CYS A 1 216 ? 10.078 2.990 -10.337 1.00 93.31 216 CYS A C 1
ATOM 1659 O O . CYS A 1 216 ? 10.222 4.082 -9.779 1.00 93.31 216 CYS A O 1
ATOM 1661 N N . PRO A 1 217 ? 11.003 2.501 -11.186 1.00 95.06 217 PRO A N 1
ATOM 1662 C CA . PRO A 1 217 ? 12.208 3.250 -11.522 1.00 95.06 217 PRO A CA 1
ATOM 1663 C C . PRO A 1 217 ? 11.862 4.558 -12.228 1.00 95.06 217 PRO A C 1
ATOM 1665 O O . PRO A 1 217 ? 10.856 4.652 -12.929 1.00 95.06 217 PRO A O 1
ATOM 1668 N N . ARG A 1 218 ? 12.730 5.555 -12.086 1.00 94.69 218 ARG A N 1
ATOM 1669 C CA . ARG A 1 218 ? 12.687 6.783 -12.890 1.00 94.69 218 ARG A CA 1
ATOM 1670 C C . ARG A 1 218 ? 13.579 6.660 -14.116 1.00 94.69 218 ARG A C 1
ATOM 1672 O O . ARG A 1 218 ? 13.223 7.135 -15.191 1.00 94.69 218 ARG A O 1
ATOM 1679 N N . THR A 1 219 ? 14.714 5.987 -13.967 1.00 96.00 219 THR A N 1
ATOM 1680 C CA . THR A 1 219 ? 15.694 5.795 -15.034 1.00 96.00 219 THR A CA 1
ATOM 1681 C C . THR A 1 219 ? 16.224 4.364 -15.035 1.00 96.00 219 THR A C 1
ATOM 1683 O O . THR A 1 219 ? 16.157 3.640 -14.036 1.00 96.00 219 THR A O 1
ATOM 1686 N N . ALA A 1 220 ? 16.730 3.952 -16.195 1.00 97.19 220 ALA A N 1
ATOM 1687 C CA . ALA A 1 220 ? 17.523 2.746 -16.357 1.00 97.19 220 ALA A CA 1
ATOM 1688 C C . ALA A 1 220 ? 18.686 3.029 -17.310 1.00 97.19 220 ALA A C 1
ATOM 1690 O O . ALA A 1 220 ? 18.499 3.696 -18.330 1.00 97.19 220 ALA A O 1
ATOM 1691 N N . SER A 1 221 ? 19.865 2.507 -16.994 1.00 96.69 221 SER A N 1
ATOM 1692 C CA . SER A 1 221 ? 21.044 2.551 -17.857 1.00 96.69 221 SER A CA 1
ATOM 1693 C C . SER A 1 221 ? 21.598 1.145 -18.069 1.00 96.69 221 SER A C 1
ATOM 1695 O O . SER A 1 221 ? 21.651 0.327 -17.151 1.00 96.69 221 SER A O 1
ATOM 1697 N N . PHE A 1 222 ? 21.966 0.845 -19.314 1.00 95.12 222 PHE A N 1
ATOM 1698 C CA . PHE A 1 222 ? 22.562 -0.436 -19.682 1.00 95.12 222 PHE A CA 1
ATOM 1699 C C . PHE A 1 222 ? 24.069 -0.382 -19.435 1.00 95.12 222 PHE A C 1
ATOM 1701 O O . PHE A 1 222 ? 24.741 0.506 -19.954 1.00 95.12 222 PHE A O 1
ATOM 1708 N N . ASP A 1 223 ? 24.583 -1.348 -18.681 1.00 92.50 223 ASP A N 1
ATOM 1709 C CA . ASP A 1 223 ? 26.001 -1.504 -18.359 1.00 92.50 223 ASP A CA 1
ATOM 1710 C C . ASP A 1 223 ? 26.428 -2.944 -18.685 1.00 92.50 223 ASP A C 1
ATOM 1712 O O . ASP A 1 223 ? 26.452 -3.842 -17.845 1.00 92.50 223 ASP A O 1
ATOM 1716 N N . GLY A 1 224 ? 26.645 -3.211 -19.978 1.00 90.81 224 GLY A N 1
ATOM 1717 C CA . GLY A 1 224 ? 26.970 -4.548 -20.479 1.00 90.81 224 GLY A CA 1
ATOM 1718 C C . GLY A 1 224 ? 25.918 -5.607 -20.084 1.00 90.81 224 GLY A C 1
ATOM 1719 O O . GLY A 1 224 ? 24.788 -5.547 -20.587 1.00 90.81 224 GLY A O 1
ATOM 1720 N N . PRO A 1 225 ? 26.267 -6.601 -19.237 1.00 95.38 225 PRO A N 1
ATOM 1721 C CA . PRO A 1 225 ? 25.351 -7.654 -18.794 1.00 95.38 225 PRO A CA 1
ATOM 1722 C C . PRO A 1 225 ? 24.389 -7.217 -17.677 1.00 95.38 225 PRO A C 1
ATOM 1724 O O . PRO A 1 225 ? 23.510 -7.996 -17.291 1.00 95.38 225 PRO A O 1
ATOM 1727 N N . THR A 1 226 ? 24.541 -6.009 -17.135 1.00 96.50 226 THR A N 1
ATOM 1728 C CA . THR A 1 226 ? 23.684 -5.471 -16.079 1.00 96.50 226 THR A CA 1
ATOM 1729 C C . THR A 1 226 ? 22.882 -4.274 -16.577 1.00 96.50 226 THR A C 1
ATOM 1731 O O . THR A 1 226 ? 23.210 -3.608 -17.560 1.00 96.50 226 THR A O 1
ATOM 1734 N N . VAL A 1 227 ? 21.768 -4.024 -15.899 1.00 97.50 227 VAL A N 1
ATOM 1735 C CA . VAL A 1 227 ? 20.985 -2.800 -16.046 1.00 97.50 227 VAL A CA 1
ATOM 1736 C C . VAL A 1 227 ? 20.894 -2.164 -14.673 1.00 97.50 227 VAL A C 1
ATOM 1738 O O . VAL A 1 227 ? 20.480 -2.815 -13.708 1.00 97.50 227 VAL A O 1
ATOM 1741 N N . VAL A 1 228 ? 21.316 -0.910 -14.585 1.00 98.00 228 VAL A N 1
ATOM 1742 C CA . VAL A 1 228 ? 21.254 -0.117 -13.363 1.00 98.00 228 VAL A CA 1
ATOM 1743 C C . VAL A 1 228 ? 19.959 0.677 -13.378 1.00 98.00 228 VAL A C 1
ATOM 1745 O O . VAL A 1 228 ? 19.701 1.436 -14.308 1.00 98.00 228 VAL A O 1
ATOM 1748 N N . PHE A 1 229 ? 19.143 0.488 -12.348 1.00 97.88 229 PHE A N 1
ATOM 1749 C CA . PHE A 1 229 ? 17.888 1.196 -12.138 1.00 97.88 229 PHE A CA 1
ATOM 1750 C C . PHE A 1 229 ? 18.052 2.202 -11.011 1.00 97.88 229 PHE A C 1
ATOM 1752 O O . PHE A 1 229 ? 18.640 1.883 -9.975 1.00 97.88 229 PHE A O 1
ATOM 1759 N N . GLU A 1 230 ? 17.479 3.386 -11.192 1.00 97.56 230 GLU A N 1
ATOM 1760 C CA . GLU A 1 230 ? 17.455 4.427 -10.168 1.00 97.56 230 GLU A CA 1
ATOM 1761 C C . GLU A 1 230 ? 16.030 4.947 -9.991 1.00 97.56 230 GLU A C 1
ATOM 1763 O O . GLU A 1 230 ? 15.240 5.043 -10.939 1.00 97.56 230 GLU A O 1
ATOM 1768 N N . GLY A 1 231 ? 15.687 5.276 -8.752 1.00 95.06 231 GLY A N 1
ATOM 1769 C CA . GLY A 1 231 ? 14.369 5.773 -8.391 1.00 95.06 231 GLY A CA 1
ATOM 1770 C C . GLY A 1 231 ? 14.350 6.361 -6.989 1.00 95.06 231 GLY A C 1
ATOM 1771 O O . GLY A 1 231 ? 15.394 6.635 -6.399 1.00 95.06 231 GLY A O 1
ATOM 1772 N N . GLN A 1 232 ? 13.142 6.594 -6.481 1.00 93.75 232 GLN A N 1
ATOM 1773 C CA . GLN A 1 232 ? 12.915 7.146 -5.146 1.00 93.75 232 GLN A CA 1
ATOM 1774 C C . GLN A 1 232 ? 11.763 6.423 -4.452 1.00 93.75 232 GLN A C 1
ATOM 1776 O O . GLN A 1 232 ? 10.837 5.942 -5.116 1.00 93.75 232 GLN A O 1
ATOM 1781 N N . GLY A 1 233 ? 11.838 6.343 -3.127 1.00 91.81 233 GLY A N 1
ATOM 1782 C CA . GLY A 1 233 ? 10.778 5.798 -2.288 1.00 91.81 233 GLY A CA 1
ATOM 1783 C C . GLY A 1 233 ? 10.577 4.294 -2.424 1.00 91.81 233 GLY A C 1
ATOM 1784 O O . GLY A 1 233 ? 11.377 3.571 -3.029 1.00 91.81 233 GLY A O 1
ATOM 1785 N N . ARG A 1 234 ? 9.484 3.803 -1.832 1.00 91.31 234 ARG A N 1
ATOM 1786 C CA . ARG A 1 234 ? 9.159 2.371 -1.770 1.00 91.31 234 ARG A CA 1
ATOM 1787 C C . ARG A 1 234 ? 7.684 2.089 -2.047 1.00 91.31 234 ARG A C 1
ATOM 1789 O O . ARG A 1 234 ? 6.797 2.829 -1.639 1.00 91.31 234 ARG A O 1
ATOM 1796 N N . GLY A 1 235 ? 7.409 0.949 -2.672 1.00 87.12 235 GLY A N 1
ATOM 1797 C CA . GLY A 1 235 ? 6.052 0.493 -2.979 1.00 87.12 235 GLY A CA 1
ATOM 1798 C C . GLY A 1 235 ? 5.591 0.866 -4.388 1.00 87.12 235 GLY A C 1
ATOM 1799 O O . GLY A 1 235 ? 6.398 1.183 -5.259 1.00 87.12 235 GLY A O 1
ATOM 1800 N N . HIS A 1 236 ? 4.285 0.753 -4.637 1.00 82.81 236 HIS A N 1
ATOM 1801 C CA . HIS A 1 236 ? 3.716 0.920 -5.980 1.00 82.81 236 HIS A CA 1
ATOM 1802 C C . HIS A 1 236 ? 3.410 2.383 -6.350 1.00 82.81 236 HIS A C 1
ATOM 1804 O O . HIS A 1 236 ? 3.143 2.650 -7.516 1.00 82.81 236 HIS A O 1
ATOM 1810 N N . GLY A 1 237 ? 3.460 3.324 -5.396 1.00 82.81 237 GLY A N 1
ATOM 1811 C CA . GLY A 1 237 ? 3.316 4.761 -5.665 1.00 82.81 237 GLY A CA 1
ATOM 1812 C C . GLY A 1 237 ? 1.913 5.192 -6.101 1.00 82.81 237 GLY A C 1
ATOM 1813 O O . GLY A 1 237 ? 1.778 6.160 -6.842 1.00 82.81 237 GLY A O 1
ATOM 1814 N N . GLU A 1 238 ? 0.869 4.469 -5.680 1.00 85.69 238 GLU A N 1
ATOM 1815 C CA . GLU A 1 238 ? -0.523 4.828 -5.983 1.00 85.69 238 GLU A CA 1
ATOM 1816 C C . GLU A 1 238 ? -1.304 5.107 -4.698 1.00 85.69 238 GLU A C 1
ATOM 1818 O O . GLU A 1 238 ? -1.175 4.375 -3.717 1.00 85.69 238 GLU A O 1
ATOM 1823 N N . GLY A 1 239 ? -2.171 6.120 -4.742 1.00 91.69 239 GLY A N 1
ATOM 1824 C CA . GLY A 1 239 ? -3.024 6.504 -3.621 1.00 91.69 239 GLY A CA 1
ATOM 1825 C C . GLY A 1 239 ? -2.245 7.179 -2.495 1.00 91.69 239 GLY A C 1
ATOM 1826 O O . GLY A 1 239 ? -1.438 8.068 -2.756 1.00 91.69 239 GLY A O 1
ATOM 1827 N N . LEU A 1 240 ? -2.514 6.802 -1.244 1.00 94.88 240 LEU A N 1
ATOM 1828 C CA . LEU A 1 240 ? -1.881 7.439 -0.087 1.00 94.88 240 LEU A CA 1
ATOM 1829 C C . LEU A 1 240 ? -0.394 7.061 0.016 1.00 94.88 240 LEU A C 1
ATOM 1831 O O . LEU A 1 240 ? -0.060 5.897 0.241 1.00 94.88 240 LEU A O 1
ATOM 1835 N N . ASP A 1 241 ? 0.482 8.059 -0.082 1.00 94.50 241 ASP A N 1
ATOM 1836 C CA . ASP A 1 241 ? 1.905 7.959 0.257 1.00 94.50 241 ASP A CA 1
ATOM 1837 C C . ASP A 1 241 ? 2.089 8.212 1.764 1.00 94.50 241 ASP A C 1
ATOM 1839 O O . ASP A 1 241 ? 1.778 9.294 2.271 1.00 94.50 241 ASP A O 1
ATOM 1843 N N . VAL A 1 242 ? 2.538 7.189 2.498 1.00 95.19 242 VAL A N 1
ATOM 1844 C CA . VAL A 1 242 ? 2.658 7.241 3.963 1.00 95.19 242 VAL A CA 1
ATOM 1845 C C . VAL A 1 242 ? 3.774 8.189 4.406 1.00 95.19 242 VAL A C 1
ATOM 1847 O O . VAL A 1 242 ? 3.578 8.925 5.374 1.00 95.19 242 VAL A O 1
ATOM 1850 N N . GLU A 1 243 ? 4.918 8.215 3.720 1.00 95.12 243 GLU A N 1
ATOM 1851 C CA . GLU A 1 243 ? 6.010 9.143 4.037 1.00 95.12 243 GLU A CA 1
ATOM 1852 C C . GLU A 1 243 ? 5.638 10.596 3.723 1.00 95.12 243 GLU A C 1
ATOM 1854 O O . GLU A 1 243 ? 5.858 11.479 4.554 1.00 95.12 243 GLU A O 1
ATOM 1859 N N . ALA A 1 244 ? 4.989 10.857 2.587 1.00 93.38 244 ALA A N 1
ATOM 1860 C CA . ALA A 1 244 ? 4.502 12.195 2.262 1.00 93.38 244 ALA A CA 1
AT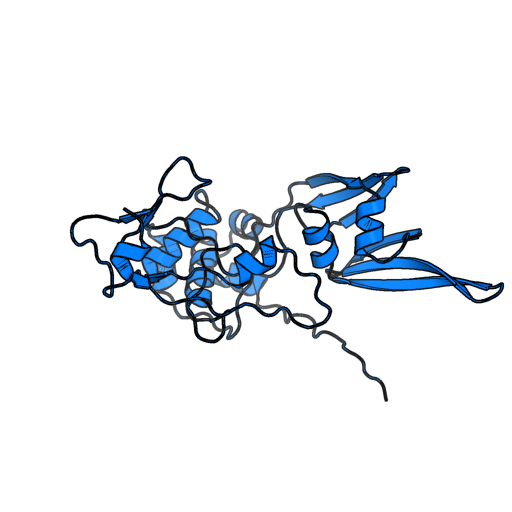OM 1861 C C . ALA A 1 244 ? 3.446 12.661 3.277 1.00 93.38 244 ALA A C 1
ATOM 1863 O O . ALA A 1 244 ? 3.485 13.799 3.746 1.00 93.38 244 ALA A O 1
ATOM 1864 N N . ALA A 1 245 ? 2.542 11.767 3.695 1.00 95.50 245 ALA A N 1
ATOM 1865 C CA . ALA A 1 245 ? 1.562 12.068 4.733 1.00 95.50 245 ALA A CA 1
ATOM 1866 C C . ALA A 1 245 ? 2.225 12.396 6.081 1.00 95.50 245 ALA A C 1
ATOM 1868 O O . ALA A 1 245 ? 1.768 13.308 6.766 1.00 95.50 245 ALA A O 1
ATOM 1869 N N . LYS A 1 246 ? 3.304 11.698 6.465 1.00 94.81 246 LYS A N 1
ATOM 1870 C CA . LYS A 1 246 ? 4.076 12.008 7.684 1.00 94.81 246 LYS A CA 1
ATOM 1871 C C . LYS A 1 246 ? 4.733 13.381 7.636 1.00 94.81 246 LYS A C 1
ATOM 1873 O O . LYS A 1 246 ? 4.775 14.056 8.661 1.00 94.81 246 LYS A O 1
ATOM 1878 N N . ALA A 1 247 ? 5.282 13.751 6.482 1.00 94.12 247 ALA A N 1
ATOM 1879 C CA . ALA A 1 247 ? 5.931 15.042 6.275 1.00 94.12 247 ALA A CA 1
ATOM 1880 C C . ALA A 1 247 ? 4.918 16.195 6.138 1.00 94.12 247 ALA A C 1
ATOM 1882 O O . ALA A 1 247 ? 5.275 17.362 6.298 1.00 94.12 247 ALA A O 1
ATOM 1883 N N . SER A 1 248 ? 3.654 15.874 5.856 1.00 93.44 248 SER A N 1
ATOM 1884 C CA . SER A 1 248 ? 2.581 16.843 5.684 1.00 93.44 248 SER A CA 1
ATOM 1885 C C . SER A 1 248 ? 2.124 17.465 7.008 1.00 93.44 248 SER A C 1
ATOM 1887 O O . SER A 1 248 ? 1.995 16.800 8.036 1.00 93.44 248 SER A O 1
ATOM 1889 N N . SER A 1 249 ? 1.799 18.759 6.971 1.00 94.69 249 SER A N 1
ATOM 1890 C CA . SER A 1 249 ? 1.121 19.478 8.061 1.00 94.69 249 SER A CA 1
ATOM 1891 C C . SER A 1 249 ? -0.409 19.452 7.937 1.00 94.69 249 SER A C 1
ATOM 1893 O O . SER A 1 249 ? -1.119 20.063 8.743 1.00 94.69 249 SER A O 1
ATOM 1895 N N . LEU A 1 250 ? -0.931 18.757 6.923 1.00 96.94 250 LEU A N 1
ATOM 1896 C CA . LEU A 1 250 ? -2.352 18.705 6.615 1.00 96.94 250 LEU A CA 1
ATOM 1897 C C . LEU A 1 250 ? -3.144 17.866 7.625 1.00 96.94 250 LEU A C 1
ATOM 1899 O O . LEU A 1 250 ? -2.639 16.979 8.315 1.00 96.94 250 LEU A O 1
ATOM 1903 N N . LYS A 1 251 ? -4.448 18.142 7.686 1.00 97.56 251 LYS A N 1
ATOM 1904 C CA . LYS A 1 251 ? -5.410 17.285 8.385 1.00 97.56 251 LYS A CA 1
ATOM 1905 C C . LYS A 1 251 ? -5.699 16.037 7.562 1.00 97.56 251 LYS A C 1
ATOM 1907 O O . LYS A 1 251 ? -5.608 16.065 6.338 1.00 97.56 251 LYS A O 1
ATOM 1912 N N . SER A 1 252 ? -6.115 14.969 8.235 1.00 97.25 252 SER A N 1
ATOM 1913 C CA . SER A 1 252 ? -6.389 13.677 7.598 1.00 97.25 252 SER A CA 1
ATOM 1914 C C . SER A 1 252 ? -7.345 13.759 6.405 1.00 97.25 252 SER A C 1
ATOM 1916 O O . SER A 1 252 ? -7.078 13.108 5.406 1.00 97.25 252 SER A O 1
ATOM 1918 N N . ASP A 1 253 ? -8.404 14.575 6.447 1.00 96.81 253 ASP A N 1
ATOM 1919 C CA . ASP A 1 253 ? -9.283 14.779 5.281 1.00 96.81 253 ASP A CA 1
ATOM 1920 C C . ASP A 1 253 ? -8.523 15.335 4.070 1.00 96.81 253 ASP A C 1
ATOM 1922 O O . ASP A 1 253 ? -8.620 14.781 2.982 1.00 96.81 253 ASP A O 1
ATOM 1926 N N . ALA A 1 254 ? -7.711 16.377 4.262 1.00 96.88 254 ALA A N 1
ATOM 1927 C CA . ALA A 1 254 ? -6.936 16.983 3.182 1.00 96.88 254 ALA A CA 1
ATOM 1928 C C . ALA A 1 254 ? -5.862 16.029 2.633 1.00 96.88 254 ALA A C 1
ATOM 1930 O O . ALA A 1 254 ? -5.711 15.934 1.420 1.00 96.88 254 ALA A O 1
ATOM 1931 N N . ILE A 1 255 ? -5.196 15.254 3.499 1.00 97.25 255 ILE A N 1
ATOM 1932 C CA . ILE A 1 255 ? -4.260 14.193 3.078 1.00 97.25 255 ILE A CA 1
ATOM 1933 C C . ILE A 1 255 ? -4.966 13.187 2.151 1.00 97.25 255 ILE A C 1
ATOM 1935 O O . ILE A 1 255 ? -4.421 12.777 1.128 1.00 97.25 255 ILE A O 1
ATOM 1939 N N . LEU A 1 256 ? -6.193 12.784 2.495 1.00 97.00 256 LEU A N 1
ATOM 1940 C CA . LEU A 1 256 ? -6.962 11.827 1.698 1.00 97.00 256 LEU A CA 1
ATOM 1941 C C . LEU A 1 256 ? -7.477 12.439 0.389 1.00 97.00 256 LEU A C 1
ATOM 1943 O O . LEU A 1 256 ? -7.476 11.763 -0.637 1.00 97.00 256 LEU A O 1
ATOM 1947 N N . GLU A 1 257 ? -7.887 13.706 0.392 1.00 95.31 257 GLU A N 1
ATOM 1948 C CA . GLU A 1 257 ? -8.263 14.415 -0.837 1.00 95.31 257 GLU A CA 1
ATOM 1949 C C . GLU A 1 257 ? -7.073 14.598 -1.786 1.00 95.31 257 GLU A C 1
ATOM 1951 O O . GLU A 1 257 ? -7.230 14.449 -2.995 1.00 95.31 257 GLU A O 1
ATOM 1956 N N . GLU A 1 258 ? -5.866 14.852 -1.280 1.00 94.25 258 GLU A N 1
ATOM 1957 C CA . GLU A 1 258 ? -4.671 14.899 -2.129 1.00 94.25 258 GLU A CA 1
ATOM 1958 C C . GLU A 1 258 ? -4.361 13.538 -2.760 1.00 94.25 258 GLU A C 1
ATOM 1960 O O . GLU A 1 258 ? -4.033 13.470 -3.948 1.00 94.25 258 GLU A O 1
ATOM 1965 N N . ALA A 1 259 ? -4.518 12.460 -1.987 1.00 93.56 259 ALA A N 1
ATOM 1966 C CA . ALA A 1 259 ? -4.249 11.095 -2.430 1.00 93.56 259 ALA A CA 1
ATOM 1967 C C . ALA A 1 259 ? -5.280 10.559 -3.441 1.00 93.56 259 ALA A C 1
ATOM 1969 O O . ALA A 1 259 ? -4.917 9.820 -4.357 1.00 93.56 259 ALA A O 1
ATOM 1970 N N . TYR A 1 260 ? -6.564 10.904 -3.281 1.00 93.81 260 TYR A N 1
ATOM 1971 C CA . TYR A 1 260 ? -7.667 10.251 -4.006 1.00 93.81 260 TYR A CA 1
ATOM 1972 C C . TYR A 1 260 ? -8.660 11.213 -4.678 1.00 93.81 260 TYR A C 1
ATOM 1974 O O . TYR A 1 260 ? -9.611 10.768 -5.325 1.00 93.81 260 TYR A O 1
ATOM 1982 N N . GLY A 1 261 ? -8.499 12.526 -4.511 1.00 85.62 261 GLY A N 1
ATOM 1983 C CA . GLY A 1 261 ? -9.405 13.543 -5.057 1.00 85.62 261 GLY A CA 1
ATOM 1984 C C . GLY A 1 261 ? -9.134 13.896 -6.521 1.00 85.62 261 GLY A C 1
ATOM 1985 O O . GLY A 1 261 ? -10.028 14.377 -7.216 1.00 85.62 261 GLY A O 1
ATOM 1986 N N . LYS A 1 262 ? -7.927 13.622 -7.031 1.00 74.12 262 LYS A N 1
ATOM 1987 C CA . LYS A 1 262 ? -7.613 13.777 -8.457 1.00 74.12 262 LYS A CA 1
ATOM 1988 C C . LYS A 1 262 ? -8.183 12.573 -9.208 1.00 74.12 262 LYS A C 1
ATOM 1990 O O . LYS A 1 262 ? -7.803 11.441 -8.920 1.00 74.12 262 LYS A O 1
ATOM 1995 N N . GLN A 1 263 ? -9.094 12.804 -10.158 1.00 52.12 263 GLN A N 1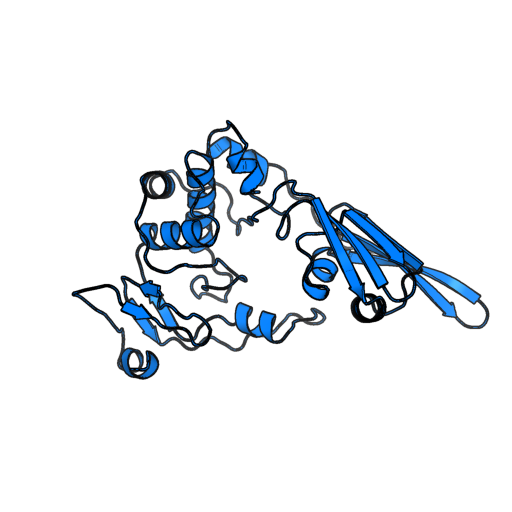
ATOM 1996 C CA . GLN A 1 263 ? -9.602 11.747 -11.039 1.00 52.12 263 GLN A CA 1
ATOM 1997 C C . GLN A 1 263 ? -8.418 10.966 -11.628 1.00 52.12 263 GLN A C 1
ATOM 1999 O O . GLN A 1 263 ? -7.565 11.544 -12.304 1.00 52.12 263 GLN A O 1
ATOM 2004 N N . ARG A 1 264 ? -8.356 9.655 -11.357 1.00 49.44 264 ARG A N 1
ATOM 2005 C CA . ARG A 1 264 ? -7.428 8.749 -12.044 1.00 49.44 264 ARG A CA 1
ATOM 2006 C C . ARG A 1 264 ? -7.610 8.945 -13.555 1.00 49.44 264 ARG A C 1
ATOM 2008 O O . ARG A 1 264 ? -8.757 8.940 -14.008 1.00 49.44 264 ARG A O 1
ATOM 2015 N N . PRO A 1 265 ? -6.534 9.100 -14.347 1.00 36.31 265 PRO A N 1
ATOM 2016 C CA . PRO A 1 265 ? -6.657 9.087 -15.795 1.00 36.31 265 PRO A CA 1
ATOM 2017 C C . PRO A 1 265 ? -7.359 7.793 -16.209 1.00 36.31 265 PRO A C 1
ATOM 2019 O O . PRO A 1 265 ? -6.920 6.702 -15.842 1.00 36.31 265 PRO A O 1
ATOM 2022 N N . VAL A 1 266 ? -8.462 7.915 -16.945 1.00 36.91 266 VAL A N 1
ATOM 2023 C CA . VAL A 1 266 ? -9.125 6.767 -17.566 1.00 36.91 266 VAL A CA 1
ATOM 2024 C C . VAL A 1 266 ? -8.091 6.068 -18.461 1.00 36.91 266 VAL A C 1
ATOM 2026 O O . VAL A 1 266 ? -7.435 6.757 -19.253 1.00 36.91 266 VAL A O 1
ATOM 2029 N N . PRO A 1 267 ? -7.906 4.738 -18.372 1.00 34.84 267 PRO A N 1
ATOM 2030 C CA . PRO A 1 267 ? -7.123 4.010 -19.359 1.00 34.84 267 PRO A CA 1
ATOM 2031 C C . PRO A 1 267 ? -7.725 4.276 -20.741 1.00 34.84 267 PRO A C 1
ATOM 2033 O O . PRO A 1 267 ? -8.882 3.947 -20.994 1.00 34.84 267 PRO A O 1
ATOM 2036 N N . ARG A 1 268 ? -6.965 4.912 -21.638 1.00 37.69 268 ARG A N 1
ATOM 2037 C CA . ARG A 1 268 ? -7.316 4.960 -23.061 1.00 37.69 268 ARG A CA 1
ATOM 2038 C C . ARG A 1 268 ? -7.056 3.576 -23.651 1.00 37.69 268 ARG A C 1
ATOM 2040 O O . ARG A 1 268 ? -6.028 3.361 -24.284 1.00 37.69 268 ARG A O 1
ATOM 2047 N N . ASP A 1 269 ? -7.972 2.648 -23.412 1.00 44.94 269 ASP A N 1
ATOM 2048 C CA . ASP A 1 269 ? -8.041 1.416 -24.185 1.00 44.94 269 ASP A CA 1
ATOM 2049 C C . ASP A 1 269 ? -8.753 1.715 -25.513 1.00 44.94 269 ASP A C 1
ATOM 2051 O O . ASP A 1 269 ? -9.905 2.139 -25.545 1.00 44.94 269 ASP A O 1
ATOM 2055 N N . GLY A 1 270 ? -7.993 1.551 -26.598 1.00 42.09 270 GLY A N 1
ATOM 2056 C CA . GLY A 1 270 ? -8.425 1.192 -27.952 1.00 42.09 270 GLY A CA 1
ATOM 2057 C C . GLY A 1 270 ? -9.762 1.722 -28.468 1.00 42.09 270 GLY A C 1
ATOM 2058 O O . GLY A 1 270 ? -10.744 0.989 -28.507 1.00 42.09 270 GLY A O 1
ATOM 2059 N N . GLY A 1 271 ? -9.755 2.932 -29.027 1.00 28.33 271 GLY A N 1
ATOM 2060 C CA . GLY A 1 271 ? -10.720 3.324 -30.055 1.00 28.33 271 GLY A CA 1
ATOM 2061 C C . GLY A 1 271 ? -10.265 2.811 -31.420 1.00 28.33 271 GLY A C 1
ATOM 2062 O O . GLY A 1 271 ? -9.702 3.573 -32.197 1.00 28.33 271 GLY A O 1
ATOM 2063 N N . GLY A 1 272 ? -10.454 1.515 -31.670 1.00 31.98 272 GLY A N 1
ATOM 2064 C CA . GLY A 1 272 ? -10.521 0.981 -33.027 1.00 31.98 272 GLY A CA 1
ATOM 2065 C C . GLY A 1 272 ? -11.951 1.149 -33.528 1.00 31.98 272 GLY A C 1
ATOM 2066 O O . GLY A 1 272 ? -12.870 0.550 -32.971 1.00 31.98 272 GLY A O 1
ATOM 2067 N N . SER A 1 273 ? -12.131 2.007 -34.526 1.00 33.12 273 SER A N 1
ATOM 2068 C CA . SER A 1 273 ? -13.219 1.904 -35.502 1.00 33.12 273 SER A CA 1
ATOM 2069 C C . SER A 1 273 ? -12.625 1.373 -36.795 1.00 33.12 273 SER A C 1
ATOM 2071 O O . SER A 1 273 ? -11.466 1.756 -37.078 1.00 33.12 273 SER A O 1
#

Mean predicted aligned error: 8.03 Å

Foldseek 3Di:
DDVCVQQVVHKRADDPAFDFADDPPDPGTFGAHFIKHFAQQDQDDDPPPDDADPVNSDQLSADRIDTDDDLLQQLQQQLVVQPVPDDDQLSLLSSLLRSQQQVDDPGPPDGAHCGPVRTPGRHGDDGDVSNVVSNPDDHDPDPDRFDEWQFFFAKDKDKDFQVLVQVLVVHRFPDWADDPQKIKTWHWDDDPNDIDIDIDIDGLVSVCVSRVNFERFHDWDDDDRMIMTMDGTGDDPAFQHSVVSRVDPDGSVVSNCVRPVPPDPDPPPDPDD

Organism: NCBI:txid394095

pLDDT: mean 88.13, std 12.39, range [28.33, 98.5]

Sequence (273 aa):
TRLEGLASGGAAVCLGAPWRVRFPKLEEGRDYAGVFSWSPAPAYRPPPGVPTTPSAMKARRGSDFVFRTTRLQYTAGVVAAEDVTLKGEARVALARVVAHNEQHSRHAGRPVCDTTHCQAFRGTVRVRSEEAKAVGLAPLKWKEWLLFSQGGDEPWREARSRAELERLLGGAPVSLRFEGGRARYLLSRSEGEATFESGHSVPCELVRSGLKLPSCPRTASFDGPTVVFEGQGRGHGEGLDVEAAKASSLKSDAILEEAYGKQRPVPRDGGGS

Radius of gyration: 21.78 Å; Cα contacts (8 Å, |Δi|>4): 453; chains: 1; bounding box: 45×49×74 Å

Secondary structure (DSSP, 8-state):
--HHHHHTTS-EE-SSS-EEE--TT-SSPEEE-SEEEE-PPPPP-PPTT----HHHHHHHH--SEEEE--HHHHHHHHHHHH-SS--HHHHHHHHHHHHHHTTS-SBTTBPPPBSTTSB----S----HHHHHHHHSPPPS--SPPPEE-EEEEEEEEEEEHHHHHHHHTS-EEEEEEETTEEEEEEEEEETTEEEEEEEEEEHHHHHHHTT-SS--SEEEEETTEEEEEEEEES---SEEHHHHHH--S-HHHHHHHHHSSPPPPP------